Protein AF-A0A2V7WK11-F1 (afdb_monomer)

Structure (mmCIF, N/CA/C/O backbone):
data_AF-A0A2V7WK11-F1
#
_entry.id   AF-A0A2V7WK11-F1
#
loop_
_atom_site.group_PDB
_atom_site.id
_atom_site.type_symbol
_atom_site.label_atom_id
_atom_site.label_alt_id
_atom_site.label_comp_id
_atom_site.label_asym_id
_atom_site.label_entity_id
_atom_site.label_seq_id
_atom_site.pdbx_PDB_ins_code
_atom_site.Cartn_x
_atom_site.Cartn_y
_atom_site.Cartn_z
_atom_site.occupancy
_atom_site.B_iso_or_equiv
_atom_site.auth_seq_id
_atom_site.auth_comp_id
_atom_site.auth_asym_id
_atom_site.auth_atom_id
_atom_site.pdbx_PDB_model_num
ATOM 1 N N . MET A 1 1 ? 28.017 29.661 -33.763 1.00 38.09 1 MET A N 1
ATOM 2 C CA . MET A 1 1 ? 27.989 28.209 -34.051 1.00 38.09 1 MET A CA 1
ATOM 3 C C . MET A 1 1 ? 28.722 27.475 -32.927 1.00 38.09 1 MET A C 1
ATOM 5 O O . MET A 1 1 ? 29.943 27.436 -32.933 1.00 38.09 1 MET A O 1
ATOM 9 N N . ARG A 1 2 ? 28.018 26.988 -31.896 1.00 33.88 2 ARG A N 1
ATOM 10 C CA . ARG A 1 2 ? 28.600 26.098 -30.872 1.00 33.88 2 ARG A CA 1
ATOM 11 C C . ARG A 1 2 ? 27.765 24.825 -30.843 1.00 33.88 2 ARG A C 1
ATOM 13 O O . ARG A 1 2 ? 26.553 24.897 -30.679 1.00 33.88 2 ARG A O 1
ATOM 20 N N . ARG A 1 3 ? 28.425 23.699 -31.112 1.00 34.22 3 ARG A N 1
ATOM 21 C CA . ARG A 1 3 ? 27.839 22.358 -31.170 1.00 34.22 3 ARG A CA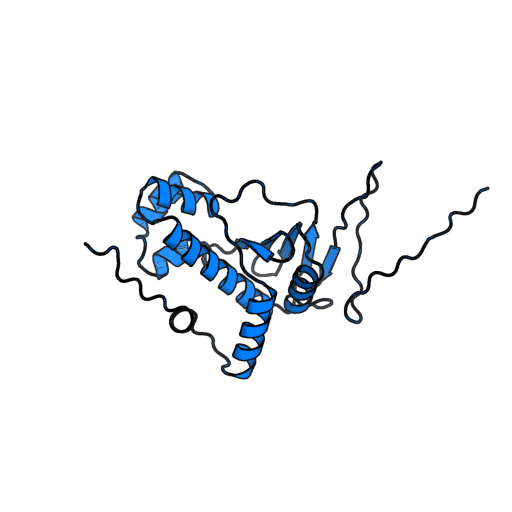 1
ATOM 22 C C . ARG A 1 3 ? 27.327 21.968 -29.781 1.00 34.22 3 ARG A C 1
ATOM 24 O O . ARG A 1 3 ? 28.077 22.047 -28.812 1.00 34.22 3 ARG A O 1
ATOM 31 N N . SER A 1 4 ? 26.064 21.567 -29.698 1.00 31.34 4 SER A N 1
ATOM 32 C CA . SER A 1 4 ? 25.465 20.933 -28.528 1.00 31.34 4 SER A CA 1
ATOM 33 C C . SER A 1 4 ? 25.939 19.479 -28.457 1.00 31.34 4 SER A C 1
ATOM 35 O O . SER A 1 4 ? 25.514 18.632 -29.237 1.00 31.34 4 SER A O 1
ATOM 37 N N . GLU A 1 5 ? 26.853 19.185 -27.534 1.00 34.53 5 GLU A N 1
ATOM 38 C CA . GLU A 1 5 ? 27.219 17.809 -27.197 1.00 34.53 5 GLU A CA 1
ATOM 39 C C . GLU A 1 5 ? 26.116 17.172 -26.349 1.00 34.53 5 GLU A C 1
ATOM 41 O O . GLU A 1 5 ? 25.881 17.545 -25.198 1.00 34.53 5 GLU A O 1
ATOM 46 N N . THR A 1 6 ? 25.435 16.181 -26.918 1.00 31.23 6 THR A N 1
ATOM 47 C CA . THR A 1 6 ? 24.500 15.322 -26.194 1.00 31.23 6 THR A CA 1
ATOM 48 C C . THR A 1 6 ? 25.304 14.350 -25.327 1.00 31.23 6 THR A C 1
ATOM 50 O O . THR A 1 6 ? 25.756 13.307 -25.798 1.00 31.23 6 THR A O 1
ATOM 53 N N . LYS A 1 7 ? 25.522 14.680 -24.049 1.00 35.00 7 LYS A N 1
ATOM 54 C CA . LYS A 1 7 ? 26.123 13.734 -23.098 1.00 35.00 7 LYS A CA 1
ATOM 55 C C . LYS A 1 7 ? 25.120 12.622 -22.781 1.00 35.00 7 LYS A C 1
ATOM 57 O O . LYS A 1 7 ? 24.141 12.843 -22.073 1.00 35.00 7 LYS A O 1
ATOM 62 N N . ARG A 1 8 ? 25.373 11.421 -23.310 1.00 29.20 8 ARG A N 1
ATOM 63 C CA . ARG A 1 8 ? 24.693 10.183 -22.905 1.00 29.20 8 ARG A CA 1
ATOM 64 C C . ARG A 1 8 ? 25.162 9.805 -21.501 1.00 29.20 8 ARG A C 1
ATOM 66 O O . ARG A 1 8 ? 26.338 9.514 -21.316 1.00 29.20 8 ARG A O 1
ATOM 73 N N . PHE A 1 9 ? 24.250 9.784 -20.537 1.00 36.50 9 PHE A N 1
ATOM 74 C CA . PHE A 1 9 ? 24.476 9.148 -19.240 1.00 36.50 9 PHE A CA 1
ATOM 75 C C . PHE A 1 9 ? 23.656 7.859 -19.171 1.00 36.50 9 PHE A C 1
ATOM 77 O O . PHE A 1 9 ? 22.455 7.870 -19.432 1.00 36.50 9 PHE A O 1
ATOM 84 N N . SER A 1 10 ? 24.321 6.747 -18.856 1.00 29.16 10 SER A N 1
ATOM 85 C CA . SER A 1 10 ? 23.697 5.439 -18.664 1.00 29.16 10 SER A CA 1
ATOM 86 C C . SER A 1 10 ? 23.245 5.285 -17.212 1.00 29.16 10 SER A C 1
ATOM 88 O O . SER A 1 10 ? 24.082 5.239 -16.311 1.00 29.16 10 SER A O 1
ATOM 90 N N . ALA A 1 11 ? 21.938 5.177 -16.979 1.00 41.44 11 ALA A N 1
ATOM 91 C CA . ALA A 1 11 ? 21.425 4.569 -15.757 1.00 41.44 11 ALA A CA 1
ATOM 92 C C . ALA A 1 11 ? 21.442 3.044 -15.937 1.00 41.44 11 ALA A C 1
ATOM 94 O O . ALA A 1 11 ? 21.050 2.543 -16.993 1.00 41.44 11 ALA A O 1
ATOM 95 N N . VAL A 1 12 ? 21.919 2.311 -14.930 1.00 40.47 12 VAL A N 1
ATOM 96 C CA . VAL A 1 12 ? 21.850 0.844 -14.907 1.00 40.47 12 VAL A CA 1
ATOM 97 C C . VAL A 1 12 ? 20.398 0.469 -14.611 1.00 40.47 12 VAL A C 1
ATOM 99 O O . VAL A 1 12 ? 19.971 0.470 -13.462 1.00 40.47 12 VAL A O 1
ATOM 102 N N . LEU A 1 13 ? 19.617 0.250 -15.667 1.00 45.44 13 LEU A N 1
ATOM 103 C CA . LEU A 1 13 ? 18.261 -0.290 -15.587 1.00 45.44 13 LEU A CA 1
ATOM 104 C C . LEU A 1 13 ? 18.324 -1.823 -15.682 1.00 45.44 13 LEU A C 1
ATOM 106 O O . LEU A 1 13 ? 19.145 -2.339 -16.450 1.00 45.44 13 LEU A O 1
ATOM 110 N N . PRO A 1 14 ? 17.463 -2.565 -14.964 1.00 38.88 14 PRO A N 1
ATOM 111 C CA . PRO A 1 14 ? 17.222 -3.966 -15.284 1.00 38.88 14 PRO A CA 1
ATOM 112 C C . PRO A 1 14 ? 16.633 -4.099 -16.708 1.00 38.88 14 PRO A C 1
ATOM 114 O O . PRO A 1 14 ? 16.169 -3.137 -17.316 1.00 38.88 14 PRO A O 1
ATOM 117 N N . HIS A 1 15 ? 16.784 -5.287 -17.285 1.00 44.31 15 HIS A N 1
ATOM 118 C CA . HIS A 1 15 ? 16.740 -5.609 -18.717 1.00 44.31 15 HIS A CA 1
ATOM 119 C C . HIS A 1 15 ? 15.615 -4.971 -19.579 1.00 44.31 15 HIS A C 1
ATOM 121 O O . HIS A 1 15 ? 14.441 -5.026 -19.253 1.00 44.31 15 HIS A O 1
ATOM 127 N N . ARG A 1 16 ? 15.993 -4.501 -20.784 1.00 41.16 16 ARG A N 1
ATOM 128 C CA . ARG A 1 16 ? 15.169 -4.299 -22.010 1.00 41.16 16 ARG A CA 1
ATOM 129 C C . ARG A 1 16 ? 13.864 -3.468 -21.940 1.00 41.16 16 ARG A C 1
ATOM 131 O O . ARG A 1 16 ? 13.085 -3.521 -22.891 1.00 41.16 16 ARG A O 1
ATOM 138 N N . SER A 1 17 ? 13.655 -2.605 -20.952 1.00 42.53 17 SER A N 1
ATOM 139 C CA . SER A 1 17 ? 12.489 -1.697 -20.926 1.00 42.53 17 SER A CA 1
ATOM 140 C C . SER A 1 17 ? 12.786 -0.339 -21.588 1.00 42.53 17 SER A C 1
ATOM 142 O O . SER A 1 17 ? 13.738 0.355 -21.227 1.00 42.53 17 SER A O 1
ATOM 144 N N . ARG A 1 18 ? 11.957 0.093 -22.550 1.00 43.00 18 ARG A N 1
ATOM 145 C CA . ARG A 1 18 ? 11.968 1.476 -23.074 1.00 43.00 18 ARG A CA 1
ATOM 146 C C . ARG A 1 18 ? 11.250 2.406 -22.085 1.00 43.00 18 ARG A C 1
ATOM 148 O O . ARG A 1 18 ? 10.095 2.755 -22.303 1.00 43.00 18 ARG A O 1
ATOM 155 N N . LEU A 1 19 ? 11.924 2.805 -21.009 1.00 45.34 19 LEU A N 1
ATOM 156 C CA . LEU A 1 19 ? 11.420 3.848 -20.108 1.00 45.34 19 LEU A CA 1
ATOM 157 C C . LEU A 1 19 ? 11.535 5.222 -20.776 1.00 45.34 19 LEU A C 1
ATOM 159 O O . LEU A 1 19 ? 12.578 5.553 -21.352 1.00 45.34 19 LEU A O 1
ATOM 163 N N . ARG A 1 20 ? 10.473 6.031 -20.707 1.00 44.53 20 ARG A N 1
ATOM 164 C CA . ARG A 1 20 ? 10.528 7.438 -21.121 1.00 44.53 20 ARG A CA 1
ATOM 165 C C . ARG A 1 20 ? 10.835 8.276 -19.887 1.00 44.53 20 ARG A C 1
ATOM 167 O O . ARG A 1 20 ? 10.071 8.303 -18.931 1.00 44.53 20 ARG A O 1
ATOM 174 N N . PHE A 1 21 ? 11.968 8.967 -19.916 1.00 46.97 21 PHE A N 1
ATOM 175 C CA . PHE A 1 21 ? 12.252 10.026 -18.955 1.00 46.97 21 PHE A CA 1
ATOM 176 C C . PHE A 1 21 ? 11.574 11.302 -19.449 1.00 46.97 21 PHE A C 1
ATOM 178 O O . PHE A 1 21 ? 11.940 11.817 -20.510 1.00 46.97 21 PHE A O 1
ATOM 185 N N . ILE A 1 22 ? 10.603 11.825 -18.699 1.00 44.50 22 ILE A N 1
ATOM 186 C CA . ILE A 1 22 ? 10.088 13.171 -18.958 1.00 44.50 22 ILE A CA 1
ATOM 187 C C . ILE A 1 22 ? 10.989 14.173 -18.235 1.00 44.50 22 ILE A C 1
ATOM 189 O O . ILE A 1 22 ? 11.026 14.240 -17.006 1.00 44.50 22 ILE A O 1
ATOM 193 N N . TYR A 1 23 ? 11.686 15.002 -19.011 1.00 42.97 23 TYR A N 1
ATOM 194 C CA . TYR A 1 23 ? 12.324 16.217 -18.513 1.00 42.97 23 TYR A CA 1
ATOM 195 C C . TYR A 1 23 ? 11.338 17.376 -18.640 1.00 42.97 23 TYR A C 1
ATOM 197 O O . TYR A 1 23 ? 10.998 17.790 -19.746 1.00 42.97 23 TYR A O 1
ATOM 205 N N . HIS A 1 24 ? 10.896 17.933 -17.515 1.00 38.22 24 HIS A N 1
ATOM 206 C CA . HIS A 1 24 ? 10.202 19.217 -17.529 1.00 38.22 24 HIS A CA 1
ATOM 207 C C . HIS A 1 24 ? 11.253 20.338 -17.511 1.00 38.22 24 HIS A C 1
ATOM 209 O O . HIS A 1 24 ? 11.810 20.662 -16.463 1.00 38.22 24 HIS A O 1
ATOM 215 N N . GLU A 1 25 ? 11.560 20.914 -18.676 1.00 36.47 25 GLU A N 1
ATOM 216 C CA . GLU A 1 25 ? 12.453 22.073 -18.788 1.00 36.47 25 GLU A CA 1
ATOM 217 C C . GLU A 1 25 ? 11.797 23.317 -18.172 1.00 36.47 25 GLU A C 1
ATOM 219 O O . GLU A 1 25 ? 10.998 24.010 -18.802 1.00 36.47 25 GLU A O 1
ATOM 224 N N . ARG A 1 26 ? 12.152 23.629 -16.923 1.00 32.56 26 ARG A N 1
ATOM 225 C CA . ARG A 1 26 ? 12.138 25.005 -16.410 1.00 32.56 26 ARG A CA 1
ATOM 226 C C . ARG A 1 26 ? 13.181 25.172 -15.293 1.00 32.56 26 ARG A C 1
ATOM 228 O O . ARG A 1 26 ? 12.965 24.775 -14.161 1.00 32.56 26 ARG A O 1
ATOM 235 N N . LEU A 1 27 ? 14.318 25.749 -15.696 1.00 38.03 27 LEU A N 1
ATOM 236 C CA . LEU A 1 27 ? 15.315 26.548 -14.961 1.00 38.03 27 LEU A CA 1
ATOM 237 C C . LEU A 1 27 ? 15.771 26.115 -13.541 1.00 38.03 27 LEU A C 1
ATOM 239 O O . LEU A 1 27 ? 15.066 26.301 -12.562 1.00 38.03 27 LEU A O 1
ATOM 243 N N . ARG A 1 28 ? 17.074 25.781 -13.471 1.00 41.00 28 ARG A N 1
ATOM 244 C CA . ARG A 1 28 ? 18.019 25.836 -1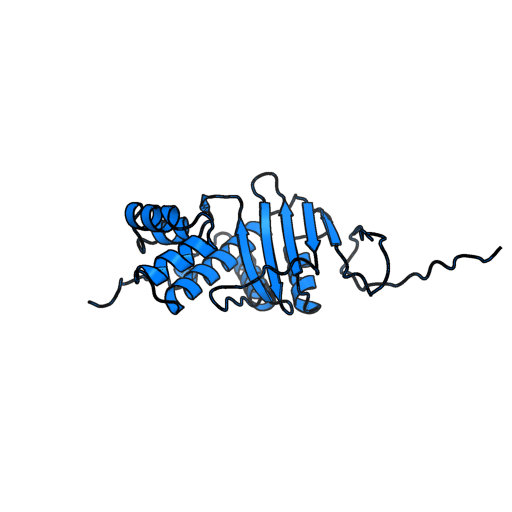2.327 1.00 41.00 28 ARG A CA 1
ATOM 245 C C . ARG A 1 28 ? 17.750 24.910 -11.124 1.00 41.00 28 ARG A C 1
ATOM 247 O O . ARG A 1 28 ? 16.853 25.128 -10.327 1.00 41.00 28 ARG A O 1
ATOM 254 N N . GLY A 1 29 ? 18.677 23.967 -10.931 1.00 36.94 29 GLY A N 1
ATOM 255 C CA . GLY A 1 29 ? 18.724 23.019 -9.810 1.00 36.94 29 GLY A CA 1
ATOM 256 C C . GLY A 1 29 ? 18.372 21.613 -10.288 1.00 36.94 29 GLY A C 1
ATOM 257 O O . GLY A 1 29 ? 17.363 21.449 -10.960 1.00 36.94 29 GLY A O 1
ATOM 258 N N . ARG A 1 30 ? 19.240 20.623 -10.024 1.00 42.53 30 ARG A N 1
ATOM 259 C CA . ARG A 1 30 ? 19.072 19.197 -10.389 1.00 42.53 30 ARG A CA 1
ATOM 260 C C . ARG A 1 30 ? 17.599 18.775 -10.284 1.00 42.53 30 ARG A C 1
ATOM 262 O O . ARG A 1 30 ? 17.088 18.636 -9.180 1.00 42.53 30 ARG A O 1
ATOM 269 N N . SER A 1 31 ? 16.921 18.600 -11.417 1.00 45.38 31 SER A N 1
ATOM 270 C CA . SER A 1 31 ? 15.525 18.165 -11.424 1.00 45.38 31 SER A CA 1
ATOM 271 C C . SER A 1 31 ? 15.465 16.679 -11.051 1.00 45.38 31 SER A C 1
ATOM 273 O O . SER A 1 31 ? 16.130 15.888 -11.724 1.00 45.38 31 SER A O 1
ATOM 275 N N . PRO A 1 32 ? 14.702 16.280 -10.017 1.00 54.78 32 PRO A N 1
ATOM 276 C CA . PRO A 1 32 ? 14.457 14.870 -9.739 1.00 54.78 32 PRO A CA 1
ATOM 277 C C . PRO A 1 32 ? 13.707 14.229 -10.908 1.00 54.78 32 PRO A C 1
ATOM 279 O O . PRO A 1 32 ? 12.858 14.871 -11.548 1.00 54.78 32 PRO A O 1
ATOM 282 N N . MET A 1 33 ? 14.069 12.986 -11.212 1.00 58.78 33 MET A N 1
ATOM 283 C CA . MET A 1 33 ? 13.588 12.253 -12.379 1.00 58.78 33 MET A CA 1
ATOM 284 C C . MET A 1 33 ? 12.180 11.727 -12.111 1.00 58.78 33 MET A C 1
ATOM 286 O O . MET A 1 33 ? 11.980 10.973 -11.165 1.00 58.78 33 MET A O 1
ATOM 290 N N . ALA A 1 34 ? 11.222 12.092 -12.966 1.00 73.56 34 ALA A N 1
ATOM 291 C CA . ALA A 1 34 ? 9.977 11.347 -13.068 1.00 73.56 34 ALA A CA 1
ATOM 292 C C . ALA A 1 34 ? 10.168 10.236 -14.110 1.00 73.56 34 ALA A C 1
ATOM 294 O O . ALA A 1 34 ? 10.645 10.504 -15.219 1.00 73.56 34 ALA A O 1
ATOM 295 N N . ILE A 1 35 ? 9.843 8.998 -13.744 1.00 86.56 35 ILE A N 1
ATOM 296 C CA . ILE A 1 35 ? 9.858 7.856 -14.664 1.00 86.56 35 ILE A CA 1
ATOM 297 C C . ILE A 1 35 ? 8.419 7.470 -14.949 1.00 86.56 35 ILE A C 1
ATOM 299 O O . ILE A 1 35 ? 7.639 7.287 -14.022 1.00 86.56 35 ILE A O 1
ATOM 303 N N . GLU A 1 36 ? 8.081 7.305 -16.219 1.00 91.44 36 GLU A N 1
ATOM 304 C CA . GLU A 1 36 ? 6.791 6.768 -16.635 1.00 91.44 36 GLU A CA 1
ATOM 305 C C . GLU A 1 36 ? 6.972 5.609 -17.614 1.00 91.44 36 GLU A C 1
ATOM 307 O O . GLU A 1 36 ? 7.984 5.494 -18.323 1.00 91.44 36 GLU A O 1
ATOM 312 N N . GLY A 1 37 ? 5.975 4.735 -17.657 1.00 91.50 37 GLY A N 1
ATOM 313 C CA . GLY A 1 37 ? 5.990 3.587 -18.544 1.00 91.50 37 GLY A CA 1
ATOM 314 C C . GLY A 1 37 ? 4.742 2.731 -18.427 1.00 91.50 37 GLY A C 1
ATOM 315 O O . GLY A 1 37 ? 3.724 3.129 -17.865 1.00 91.50 37 GLY A O 1
ATOM 316 N N . ASN A 1 38 ? 4.834 1.530 -18.988 1.00 93.25 38 ASN A N 1
ATOM 317 C CA . ASN A 1 38 ? 3.753 0.555 -18.992 1.00 93.25 38 ASN A CA 1
ATOM 318 C C . ASN A 1 38 ? 4.198 -0.730 -18.282 1.00 93.25 38 ASN A C 1
ATOM 320 O O . ASN A 1 38 ? 5.341 -1.169 -18.454 1.00 93.25 38 ASN A O 1
ATOM 324 N N . LEU A 1 39 ? 3.286 -1.355 -17.535 1.00 92.75 39 LEU A N 1
ATOM 325 C CA . LEU A 1 39 ? 3.546 -2.568 -16.753 1.00 92.75 39 LEU A CA 1
ATOM 326 C C . LEU A 1 39 ? 3.976 -3.775 -17.603 1.00 92.75 39 LEU A C 1
ATOM 328 O O . LEU A 1 39 ? 4.665 -4.661 -17.110 1.00 92.75 39 LEU A O 1
ATOM 332 N N . ARG A 1 40 ? 3.660 -3.783 -18.904 1.00 89.56 40 ARG A N 1
ATOM 333 C CA . ARG A 1 40 ? 4.147 -4.786 -19.870 1.00 89.56 40 ARG A CA 1
ATOM 334 C C . ARG A 1 40 ? 5.638 -4.659 -20.171 1.00 89.56 40 ARG A C 1
ATOM 336 O O . ARG A 1 40 ? 6.238 -5.592 -20.693 1.00 89.56 40 ARG A O 1
ATOM 343 N N . THR A 1 41 ? 6.218 -3.483 -19.925 1.00 87.06 41 THR A N 1
ATOM 344 C CA . THR A 1 41 ? 7.644 -3.210 -20.164 1.00 87.06 41 THR A CA 1
ATOM 345 C C . THR A 1 41 ? 8.476 -3.290 -18.897 1.00 87.06 41 THR A C 1
ATOM 347 O O . THR A 1 41 ? 9.651 -3.626 -18.987 1.00 87.06 41 THR A O 1
ATOM 350 N N . MET A 1 42 ? 7.889 -2.967 -17.747 1.00 90.62 42 MET A N 1
ATOM 351 C CA . MET A 1 42 ? 8.508 -3.087 -16.434 1.00 90.62 42 MET A CA 1
ATOM 352 C C . MET A 1 42 ? 7.409 -3.467 -15.450 1.00 90.62 42 MET A C 1
ATOM 354 O O . MET A 1 42 ? 6.506 -2.674 -15.186 1.00 90.62 42 MET A O 1
ATOM 358 N N . SER A 1 43 ? 7.461 -4.700 -14.969 1.00 91.69 43 SER A N 1
ATOM 359 C CA . SER A 1 43 ? 6.450 -5.259 -14.078 1.00 91.69 43 SER A CA 1
ATOM 360 C C . SER A 1 43 ? 6.445 -4.552 -12.718 1.00 91.69 43 SER A C 1
ATOM 362 O O . SER A 1 43 ? 7.423 -3.912 -12.318 1.00 91.69 43 SER A O 1
ATOM 364 N N . VAL A 1 44 ? 5.348 -4.688 -11.966 1.00 92.25 44 VAL A N 1
ATOM 365 C CA . VAL A 1 44 ? 5.262 -4.126 -10.608 1.00 92.25 44 VAL A CA 1
ATOM 366 C C . VAL A 1 44 ? 6.395 -4.630 -9.698 1.00 92.25 44 VAL A C 1
ATOM 368 O O . VAL A 1 44 ? 7.026 -3.790 -9.052 1.00 92.25 44 VAL A O 1
ATOM 371 N N . PRO A 1 45 ? 6.730 -5.937 -9.652 1.00 90.75 45 PRO A N 1
ATOM 372 C CA . PRO A 1 45 ? 7.852 -6.410 -8.842 1.00 90.75 45 PRO A CA 1
ATOM 373 C C . PRO A 1 45 ? 9.187 -5.763 -9.227 1.00 90.75 45 PRO A C 1
ATOM 375 O O . PRO A 1 45 ? 9.958 -5.385 -8.347 1.00 90.75 45 PRO A O 1
ATOM 378 N N . GLU A 1 46 ? 9.448 -5.570 -10.524 1.00 91.00 46 GLU A N 1
ATOM 379 C CA . GLU A 1 46 ? 10.663 -4.896 -11.000 1.00 91.00 46 GLU A CA 1
ATOM 380 C C . GLU A 1 46 ? 10.706 -3.424 -10.571 1.00 91.00 46 GLU A C 1
ATOM 382 O O . GLU A 1 46 ? 11.759 -2.948 -10.141 1.00 91.00 46 GLU A O 1
ATOM 387 N N . LEU A 1 47 ? 9.576 -2.706 -10.640 1.00 93.12 47 LEU A N 1
ATOM 388 C CA . LEU A 1 47 ? 9.464 -1.316 -10.172 1.00 93.12 47 LEU A CA 1
ATOM 389 C C . LEU A 1 47 ? 9.765 -1.197 -8.682 1.00 93.12 47 LEU A C 1
ATOM 391 O O . LEU A 1 47 ? 10.573 -0.364 -8.271 1.00 93.12 47 LEU A O 1
ATOM 395 N N . LEU A 1 48 ? 9.138 -2.051 -7.877 1.00 92.88 48 LEU A N 1
ATOM 396 C CA . LEU A 1 48 ? 9.312 -2.065 -6.429 1.00 92.88 48 LEU A CA 1
ATOM 397 C C . LEU A 1 48 ? 10.738 -2.454 -6.030 1.00 92.88 48 LEU A C 1
ATOM 399 O O . LEU A 1 48 ? 11.317 -1.830 -5.139 1.00 92.88 48 LEU A O 1
ATOM 403 N N . MET A 1 49 ? 11.331 -3.430 -6.723 1.00 91.69 49 MET A N 1
ATOM 404 C CA . MET A 1 49 ? 12.723 -3.821 -6.515 1.00 91.69 49 MET A CA 1
ATOM 405 C C . MET A 1 49 ? 13.673 -2.664 -6.834 1.00 91.69 49 MET A C 1
ATOM 407 O O . MET A 1 49 ? 14.559 -2.359 -6.037 1.00 91.69 49 MET A O 1
ATOM 411 N N . TRP A 1 50 ? 13.465 -1.976 -7.960 1.00 92.94 50 TRP A N 1
ATOM 412 C CA . TRP A 1 50 ? 14.261 -0.810 -8.340 1.00 92.94 50 TRP A CA 1
ATOM 413 C C . TRP A 1 50 ? 14.152 0.324 -7.307 1.00 92.94 50 TRP A C 1
ATOM 415 O O . TRP A 1 50 ? 15.177 0.852 -6.870 1.00 92.94 50 TRP A O 1
ATOM 425 N N . ILE A 1 51 ? 12.935 0.654 -6.856 1.00 93.56 51 ILE A N 1
ATOM 426 C CA . ILE A 1 51 ? 12.697 1.651 -5.798 1.00 93.56 51 ILE A CA 1
ATOM 427 C C . ILE A 1 51 ? 13.440 1.266 -4.515 1.00 93.56 51 ILE A C 1
ATOM 429 O O . ILE A 1 51 ? 14.114 2.109 -3.919 1.00 93.56 51 ILE A O 1
ATOM 433 N N . SER A 1 52 ? 13.354 -0.003 -4.107 1.00 92.44 52 SER A N 1
ATOM 434 C CA . SER A 1 52 ? 13.967 -0.495 -2.873 1.00 92.44 52 SER A CA 1
ATOM 435 C C . SER A 1 52 ? 15.499 -0.484 -2.943 1.00 92.44 52 SER A C 1
ATOM 437 O O . SER A 1 52 ? 16.153 0.133 -2.101 1.00 92.44 52 SER A O 1
ATOM 439 N N . GLN A 1 53 ? 16.090 -1.079 -3.984 1.00 92.62 53 GLN A N 1
ATOM 440 C CA . GLN A 1 53 ? 17.545 -1.191 -4.145 1.00 92.62 53 GLN A CA 1
ATOM 441 C C . GLN A 1 53 ? 18.226 0.167 -4.330 1.00 92.62 53 GLN A C 1
ATOM 443 O O . GLN A 1 53 ? 19.295 0.411 -3.771 1.00 92.62 53 GLN A O 1
ATOM 448 N N . CYS A 1 54 ? 17.606 1.069 -5.094 1.00 92.44 54 CYS A N 1
ATOM 449 C CA . CYS A 1 54 ? 18.121 2.420 -5.297 1.00 92.44 54 CYS A CA 1
ATOM 450 C C . CYS A 1 54 ? 17.723 3.398 -4.181 1.00 92.44 54 CYS A C 1
ATOM 452 O O . CYS A 1 54 ? 18.025 4.585 -4.312 1.00 92.44 54 CYS A O 1
ATOM 454 N N . ARG A 1 55 ? 17.052 2.927 -3.118 1.00 92.69 55 ARG A N 1
ATOM 455 C CA . ARG A 1 55 ? 16.570 3.734 -1.984 1.00 92.69 55 ARG A CA 1
ATOM 456 C C . ARG A 1 55 ? 15.807 4.982 -2.428 1.00 92.69 55 ARG A C 1
ATOM 458 O O . ARG A 1 55 ? 16.025 6.079 -1.925 1.00 92.69 55 ARG A O 1
ATOM 465 N N . LYS A 1 56 ? 14.930 4.829 -3.419 1.00 92.38 56 LYS A N 1
ATOM 466 C CA . LYS A 1 56 ? 14.176 5.953 -3.974 1.00 92.38 56 LYS A CA 1
ATOM 467 C C . LYS A 1 56 ? 13.152 6.474 -2.970 1.00 92.38 56 LYS A C 1
ATOM 469 O O . LYS A 1 56 ? 12.536 5.702 -2.235 1.00 92.38 56 LYS A O 1
ATOM 474 N N . SER A 1 57 ? 12.961 7.786 -3.001 1.00 91.81 57 SER A N 1
ATOM 475 C CA . SER A 1 57 ? 11.919 8.500 -2.268 1.00 91.81 57 SER A CA 1
ATOM 476 C C . SER A 1 57 ? 11.030 9.208 -3.287 1.00 91.81 57 SER A C 1
ATOM 478 O O . SER A 1 57 ? 11.552 9.802 -4.230 1.00 91.81 57 SER A O 1
ATOM 480 N N . GLY A 1 58 ? 9.713 9.096 -3.143 1.00 92.50 58 GLY A N 1
ATOM 481 C CA . GLY A 1 58 ? 8.738 9.628 -4.098 1.00 92.50 58 GLY A CA 1
ATOM 482 C C . GLY A 1 58 ? 7.434 8.838 -4.109 1.00 92.50 58 GLY A C 1
ATOM 483 O O . GLY A 1 58 ? 7.266 7.901 -3.327 1.00 92.50 58 GLY A O 1
ATOM 484 N N . THR A 1 59 ? 6.525 9.183 -5.017 1.00 93.56 59 THR A N 1
ATOM 485 C CA . THR A 1 59 ? 5.234 8.498 -5.169 1.00 93.56 59 THR A CA 1
ATOM 486 C C . THR A 1 59 ? 5.161 7.758 -6.495 1.00 93.56 59 THR A C 1
ATOM 488 O O . THR A 1 59 ? 5.361 8.340 -7.558 1.00 93.56 59 THR A O 1
ATOM 491 N N . LEU A 1 60 ? 4.851 6.464 -6.420 1.00 94.69 60 LEU A N 1
ATOM 492 C CA . LEU A 1 60 ? 4.461 5.619 -7.540 1.00 94.69 60 LEU A CA 1
ATOM 493 C C . LEU A 1 60 ? 2.938 5.651 -7.677 1.00 94.69 60 LEU A C 1
ATOM 495 O O . LEU A 1 60 ? 2.215 5.218 -6.781 1.00 94.69 60 LEU A O 1
ATOM 499 N N . GLU A 1 61 ? 2.452 6.127 -8.811 1.00 94.88 61 GLU A N 1
ATOM 500 C CA . GLU A 1 61 ? 1.079 5.937 -9.256 1.00 94.88 61 GLU A CA 1
ATOM 501 C C . GLU A 1 61 ? 1.036 4.800 -10.279 1.00 94.88 61 GLU A C 1
ATOM 503 O O . GLU A 1 61 ? 1.821 4.784 -11.225 1.00 94.88 61 GLU A O 1
ATOM 508 N N . ILE A 1 62 ? 0.108 3.862 -10.101 1.00 95.12 62 ILE A N 1
ATOM 509 C CA . ILE A 1 62 ? -0.182 2.790 -11.054 1.00 95.12 62 ILE A CA 1
ATOM 510 C C . ILE A 1 62 ? -1.645 2.901 -11.456 1.00 95.12 62 ILE A C 1
ATOM 512 O O . ILE A 1 62 ? -2.542 2.858 -10.614 1.00 95.12 62 ILE A O 1
ATOM 516 N N . ARG A 1 63 ? -1.898 3.025 -12.755 1.00 94.94 63 ARG A N 1
ATOM 517 C CA . ARG A 1 63 ? -3.231 3.155 -13.338 1.00 94.94 63 ARG A CA 1
ATOM 518 C C . ARG A 1 63 ? -3.538 1.905 -14.139 1.00 94.94 63 ARG A C 1
ATOM 520 O O . ARG A 1 63 ? -2.891 1.610 -15.140 1.00 94.94 63 ARG A O 1
ATOM 527 N N . THR A 1 64 ? -4.546 1.176 -13.691 1.00 91.25 64 THR A N 1
ATOM 528 C CA . THR A 1 64 ? -5.048 -0.028 -14.352 1.00 91.25 64 THR A CA 1
ATOM 529 C C . THR A 1 64 ? -6.468 0.226 -14.852 1.00 91.25 64 THR A C 1
ATOM 531 O O . THR A 1 64 ? -7.102 1.216 -14.485 1.00 91.25 64 THR A O 1
ATOM 534 N N . GLY A 1 65 ? -7.024 -0.698 -15.638 1.00 87.00 65 GLY A N 1
ATOM 535 C CA . GLY A 1 65 ? -8.435 -0.617 -16.038 1.00 87.00 65 GLY A CA 1
ATOM 536 C C . GLY A 1 65 ? -9.433 -0.734 -14.874 1.00 87.00 65 GLY A C 1
ATOM 537 O O . GLY A 1 65 ? -10.613 -0.456 -15.065 1.00 87.00 65 GLY A O 1
ATOM 538 N N . ARG A 1 66 ? -8.992 -1.159 -13.680 1.00 86.31 66 ARG A N 1
ATOM 539 C CA . ARG A 1 66 ? -9.859 -1.392 -12.509 1.00 86.31 66 ARG A CA 1
ATOM 540 C C . ARG A 1 66 ? -9.705 -0.324 -11.429 1.00 86.31 66 ARG A C 1
ATOM 542 O O . ARG A 1 66 ? -10.694 0.064 -10.813 1.00 86.31 66 ARG A O 1
ATOM 549 N N . SER A 1 67 ? -8.481 0.129 -11.186 1.00 90.81 67 SER A N 1
ATOM 550 C CA . SER A 1 67 ? -8.159 1.067 -10.112 1.00 90.81 67 SER A CA 1
ATOM 551 C C . SER A 1 67 ? -6.924 1.907 -10.430 1.00 90.81 67 SER A C 1
ATOM 553 O O . SER A 1 67 ? -6.092 1.554 -11.267 1.00 90.81 67 SER A O 1
ATOM 555 N N . THR A 1 68 ? -6.818 3.039 -9.739 1.00 93.31 68 THR A N 1
ATOM 556 C CA . THR A 1 68 ? -5.582 3.807 -9.595 1.00 93.31 68 THR A CA 1
ATOM 557 C C . THR A 1 68 ? -5.040 3.582 -8.191 1.00 93.31 68 THR A C 1
ATOM 559 O O . THR A 1 68 ? -5.720 3.890 -7.212 1.00 93.31 68 THR A O 1
ATOM 562 N N . GLU A 1 69 ? -3.826 3.058 -8.108 1.00 93.12 69 GLU A N 1
ATOM 563 C CA . GLU A 1 69 ? -3.099 2.827 -6.866 1.00 93.12 69 GLU A CA 1
ATOM 564 C C . GLU A 1 69 ? -2.015 3.899 -6.716 1.00 93.12 69 GLU A C 1
ATOM 566 O O . GLU A 1 69 ? -1.299 4.205 -7.668 1.00 93.12 69 GLU A O 1
ATOM 571 N N . ARG A 1 70 ? -1.888 4.480 -5.524 1.00 92.56 70 ARG A N 1
ATOM 572 C CA . ARG A 1 70 ? -0.814 5.410 -5.158 1.00 92.56 70 ARG A CA 1
ATOM 573 C C . ARG A 1 70 ? -0.035 4.845 -3.984 1.00 92.56 70 ARG A C 1
ATOM 575 O O . ARG A 1 70 ? -0.621 4.553 -2.942 1.00 92.56 70 ARG A O 1
ATOM 582 N N . LEU A 1 71 ? 1.277 4.756 -4.146 1.00 92.44 71 LEU A N 1
ATOM 583 C CA . LEU A 1 71 ? 2.221 4.206 -3.183 1.00 92.44 71 LEU A CA 1
ATOM 584 C C . LEU A 1 71 ? 3.338 5.226 -2.969 1.00 92.44 71 LEU A C 1
ATOM 586 O O . LEU A 1 71 ? 3.996 5.602 -3.934 1.00 92.44 71 LEU A O 1
ATOM 590 N N . ALA A 1 72 ? 3.566 5.674 -1.738 1.00 92.06 72 ALA A N 1
ATOM 591 C CA . ALA A 1 72 ? 4.670 6.585 -1.445 1.00 92.06 72 ALA A CA 1
ATOM 592 C C . ALA A 1 72 ? 5.798 5.882 -0.704 1.00 92.06 72 ALA A C 1
ATOM 594 O O . ALA A 1 72 ? 5.562 5.051 0.179 1.00 92.06 72 ALA A O 1
ATOM 595 N N . PHE A 1 73 ? 7.019 6.255 -1.067 1.00 92.56 73 PHE A N 1
ATOM 596 C CA . PHE A 1 73 ? 8.242 5.635 -0.602 1.00 92.56 73 PHE A CA 1
ATOM 597 C C . PHE A 1 73 ? 9.193 6.664 -0.007 1.00 92.56 73 PHE A C 1
ATOM 599 O O . PHE A 1 73 ? 9.295 7.793 -0.490 1.00 92.56 73 PHE A O 1
ATOM 606 N N . GLU A 1 74 ? 9.926 6.231 1.012 1.00 91.56 74 GLU A N 1
ATOM 607 C CA . GLU A 1 74 ? 11.019 6.976 1.623 1.00 91.56 74 GLU A CA 1
ATOM 608 C C . GLU A 1 74 ? 12.202 6.033 1.855 1.00 91.56 74 GLU A C 1
ATOM 610 O O . GLU A 1 74 ? 12.072 5.002 2.524 1.00 91.56 74 GLU A O 1
ATOM 615 N N . GLU A 1 75 ? 13.356 6.360 1.272 1.00 91.62 75 GLU A N 1
ATOM 616 C CA . GLU A 1 75 ? 14.569 5.535 1.321 1.00 91.62 75 GLU A CA 1
ATOM 617 C C . GLU A 1 75 ? 14.281 4.074 0.925 1.00 91.62 75 GLU A C 1
ATOM 619 O O . GLU A 1 75 ? 14.697 3.125 1.595 1.00 91.62 75 GLU A O 1
ATOM 624 N N . GLY A 1 76 ? 13.484 3.880 -0.133 1.00 90.69 76 GLY A N 1
ATOM 625 C CA . GLY A 1 76 ? 13.113 2.564 -0.662 1.00 90.69 76 GLY A CA 1
ATOM 626 C C . GLY A 1 76 ? 12.113 1.766 0.183 1.00 90.69 76 GLY A C 1
ATOM 627 O O . GLY A 1 76 ? 11.858 0.601 -0.124 1.00 90.69 76 GLY A O 1
ATOM 628 N N . ASN A 1 77 ? 11.554 2.355 1.243 1.00 92.00 77 ASN A N 1
ATOM 629 C CA . ASN A 1 77 ? 10.542 1.728 2.093 1.00 92.00 77 ASN A CA 1
ATOM 630 C C . ASN A 1 77 ? 9.166 2.301 1.773 1.00 92.00 77 ASN A C 1
ATOM 632 O O . ASN A 1 77 ? 9.046 3.509 1.593 1.00 92.00 77 ASN A O 1
ATOM 636 N N . LEU A 1 78 ? 8.131 1.460 1.732 1.00 92.06 78 LEU A N 1
ATOM 637 C CA . LEU A 1 78 ? 6.762 1.932 1.539 1.00 92.06 78 LEU A CA 1
ATOM 638 C C . LEU A 1 78 ? 6.269 2.559 2.844 1.00 92.06 78 LEU A C 1
ATOM 640 O O . LEU A 1 78 ? 6.301 1.922 3.899 1.00 92.06 78 LEU A O 1
ATOM 644 N N . THR A 1 79 ? 5.789 3.792 2.754 1.00 90.00 79 THR A N 1
ATOM 645 C CA . THR A 1 79 ? 5.318 4.564 3.906 1.00 90.00 79 THR A CA 1
ATOM 646 C C . THR A 1 79 ? 3.857 4.998 3.760 1.00 90.00 79 THR A C 1
ATOM 648 O O . THR A 1 79 ? 3.186 5.298 4.743 1.00 90.00 79 THR A O 1
ATOM 651 N N . TYR A 1 80 ? 3.297 4.948 2.549 1.00 87.75 80 TYR A N 1
ATOM 652 C CA . TYR A 1 80 ? 1.876 5.201 2.320 1.00 87.75 80 TYR A CA 1
ATOM 653 C C . TYR A 1 80 ? 1.337 4.374 1.159 1.00 87.75 80 TYR A C 1
ATOM 655 O O . TYR A 1 80 ? 2.021 4.198 0.155 1.00 87.75 80 TYR A O 1
ATOM 663 N N . SER A 1 81 ? 0.084 3.933 1.267 1.00 88.12 81 SER A N 1
ATOM 664 C CA . SER A 1 81 ? -0.631 3.276 0.178 1.00 88.12 81 SER A CA 1
ATOM 665 C C . SER A 1 81 ? -2.107 3.672 0.146 1.00 88.12 81 SER A C 1
ATOM 667 O O . SER A 1 81 ? -2.770 3.836 1.181 1.00 88.12 81 SER A O 1
ATOM 669 N N . SER A 1 82 ? -2.644 3.827 -1.059 1.00 87.31 82 SER A N 1
ATOM 670 C CA . SER A 1 82 ? -4.053 4.134 -1.285 1.00 87.31 82 SER A CA 1
ATOM 671 C C . SER A 1 82 ? -4.533 3.625 -2.629 1.00 87.31 82 SER A C 1
ATOM 673 O O . SER A 1 82 ? -3.796 3.690 -3.611 1.00 87.31 82 SER A O 1
ATOM 675 N N . SER A 1 83 ? -5.801 3.234 -2.663 1.00 88.88 83 SER A N 1
ATOM 676 C CA . SER A 1 83 ? -6.494 2.788 -3.862 1.00 88.88 83 SER A CA 1
ATOM 677 C C . SER A 1 83 ? -7.686 3.686 -4.165 1.00 88.88 83 SER A C 1
ATOM 679 O O . SER A 1 83 ? -8.365 4.179 -3.260 1.00 88.88 83 SER A O 1
ATOM 681 N N . SER A 1 84 ? -8.003 3.850 -5.447 1.00 89.38 84 SER A N 1
ATOM 682 C CA . SER A 1 84 ? -9.310 4.359 -5.864 1.00 89.38 84 SER A CA 1
ATOM 683 C C . SER A 1 84 ? -10.443 3.343 -5.643 1.00 89.38 84 SER A C 1
ATOM 685 O O . SER A 1 84 ? -11.614 3.724 -5.700 1.00 89.38 84 SER A O 1
ATOM 687 N N . ASP A 1 85 ? -10.128 2.060 -5.424 1.00 88.00 85 ASP A N 1
ATOM 688 C CA . ASP A 1 85 ? -11.112 1.031 -5.092 1.00 88.00 85 ASP A CA 1
ATOM 689 C C . ASP A 1 85 ? -11.553 1.160 -3.628 1.00 88.00 85 ASP A C 1
ATOM 691 O O . ASP A 1 85 ? -10.797 0.928 -2.682 1.00 88.00 85 ASP A O 1
ATOM 695 N N . ARG A 1 86 ? -12.834 1.483 -3.434 1.00 82.06 86 ARG A N 1
ATOM 696 C CA . ARG A 1 86 ? -13.433 1.657 -2.104 1.00 82.06 86 ARG A CA 1
ATOM 697 C C . ARG A 1 86 ? -13.383 0.386 -1.256 1.00 82.06 86 ARG A C 1
ATOM 699 O O . ARG A 1 86 ? -13.390 0.488 -0.028 1.00 82.06 86 ARG A O 1
ATOM 706 N N . LYS A 1 87 ? -13.311 -0.793 -1.882 1.00 84.25 87 LYS A N 1
ATOM 707 C CA . LYS A 1 87 ? -13.200 -2.077 -1.176 1.00 84.25 87 LYS A CA 1
ATOM 708 C C . LYS A 1 87 ? -11.848 -2.257 -0.488 1.00 84.25 87 LYS A C 1
ATOM 710 O O . LYS A 1 87 ? -11.759 -3.034 0.454 1.00 84.25 87 LYS A O 1
ATOM 715 N N . LYS A 1 88 ? -10.818 -1.523 -0.920 1.00 84.38 88 LYS A N 1
ATOM 716 C CA . LYS A 1 88 ? -9.461 -1.603 -0.363 1.00 84.38 88 LYS A CA 1
ATOM 717 C C . LYS A 1 88 ? -9.194 -0.593 0.751 1.00 84.38 88 LYS A C 1
ATOM 719 O O . LYS A 1 88 ? -8.103 -0.570 1.306 1.00 84.38 88 LYS A O 1
ATOM 724 N N . THR A 1 89 ? -10.169 0.247 1.095 1.00 84.81 89 THR A N 1
ATOM 725 C CA . THR A 1 89 ? -10.009 1.281 2.128 1.00 84.81 89 THR A CA 1
ATOM 726 C C . THR A 1 89 ? -9.750 0.678 3.510 1.00 84.81 89 THR A C 1
ATOM 728 O O . THR A 1 89 ? -10.240 -0.405 3.836 1.00 84.81 89 THR A O 1
ATOM 731 N N . LEU A 1 90 ? -9.018 1.410 4.363 1.00 84.38 90 LEU A N 1
ATOM 732 C CA . LEU A 1 90 ? -8.768 0.994 5.753 1.00 84.38 90 LEU A CA 1
ATOM 733 C C . LEU A 1 90 ? -10.081 0.746 6.503 1.00 84.38 90 LEU A C 1
ATOM 735 O O . LEU A 1 90 ? -10.214 -0.238 7.221 1.00 84.38 90 LEU A O 1
ATOM 739 N N . GLY A 1 91 ? -11.059 1.629 6.316 1.00 84.12 91 GLY A N 1
ATOM 740 C CA . GLY A 1 91 ? -12.361 1.501 6.952 1.00 84.12 91 GLY A CA 1
ATOM 741 C C . GLY A 1 91 ? -13.079 0.209 6.583 1.00 84.12 91 GLY A C 1
ATOM 742 O O . GLY A 1 91 ? -13.589 -0.479 7.464 1.00 84.12 91 GLY A O 1
ATOM 743 N N . ARG A 1 92 ? -13.044 -0.172 5.297 1.00 85.38 92 ARG A N 1
ATOM 744 C CA . ARG A 1 92 ? -13.637 -1.433 4.853 1.00 85.38 92 ARG A CA 1
ATOM 745 C C . ARG A 1 92 ? -12.936 -2.640 5.469 1.00 85.38 92 ARG A C 1
ATOM 747 O O . ARG A 1 92 ? -13.618 -3.531 5.962 1.00 85.38 92 ARG A O 1
ATOM 754 N N . LEU A 1 93 ? -11.603 -2.624 5.511 1.00 85.38 93 LEU A N 1
ATOM 755 C CA . LEU A 1 93 ? -10.816 -3.674 6.160 1.00 85.38 93 LEU A CA 1
ATOM 756 C C . LEU A 1 93 ? -11.200 -3.848 7.639 1.00 85.38 93 LEU A C 1
ATOM 758 O O . LEU A 1 93 ? -11.340 -4.974 8.106 1.00 85.38 93 LEU A O 1
ATOM 762 N N . LEU A 1 94 ? -11.387 -2.750 8.373 1.00 85.56 94 LEU A N 1
ATOM 763 C CA . LEU A 1 94 ? -11.767 -2.796 9.788 1.00 85.56 94 LEU A CA 1
ATOM 764 C C . LEU A 1 94 ? -13.191 -3.334 9.999 1.00 85.56 94 LEU A C 1
ATOM 766 O O . LEU A 1 94 ? -13.420 -4.069 10.958 1.00 85.56 94 LEU A O 1
ATOM 770 N N . ILE A 1 95 ? -14.129 -2.999 9.105 1.00 86.88 95 ILE A N 1
ATOM 771 C CA . ILE A 1 95 ? -15.504 -3.524 9.139 1.00 86.88 95 ILE A CA 1
ATOM 772 C C . ILE A 1 95 ? -15.518 -5.023 8.849 1.00 86.88 95 ILE A C 1
ATOM 774 O O . ILE A 1 95 ? -16.111 -5.785 9.608 1.00 86.88 95 ILE A O 1
ATOM 778 N N . ASP A 1 96 ? -14.837 -5.456 7.784 1.00 84.69 96 ASP A N 1
ATOM 779 C CA . ASP A 1 96 ? -14.780 -6.870 7.391 1.00 84.69 96 ASP A CA 1
ATOM 780 C C . ASP A 1 96 ? -14.137 -7.737 8.492 1.00 84.69 96 ASP A C 1
ATOM 782 O O . ASP A 1 96 ? -14.441 -8.921 8.612 1.00 84.69 96 ASP A O 1
ATOM 786 N N . LYS A 1 97 ? -13.288 -7.139 9.338 1.00 81.25 97 LYS A N 1
ATOM 787 C CA . LYS A 1 97 ? -12.668 -7.784 10.505 1.00 81.25 97 LYS A CA 1
ATOM 788 C C . LYS A 1 97 ? -13.481 -7.690 11.797 1.00 81.25 97 LYS A C 1
ATOM 790 O O . LYS A 1 97 ? -13.013 -8.160 12.829 1.00 81.25 97 LYS A O 1
ATOM 795 N N . GLY A 1 98 ? -14.659 -7.067 11.770 1.00 82.75 98 GLY A N 1
ATOM 796 C CA . GLY A 1 98 ? -15.501 -6.871 12.953 1.00 82.75 98 GLY A CA 1
ATOM 797 C C . GLY A 1 98 ? -14.905 -5.927 14.003 1.00 82.75 98 GLY A C 1
ATOM 798 O O . GLY A 1 98 ? -15.391 -5.879 15.129 1.00 82.75 98 GLY A O 1
ATOM 799 N N . VAL A 1 99 ? -13.858 -5.174 13.653 1.00 81.94 99 VAL A N 1
ATOM 800 C CA . VAL A 1 99 ? -13.150 -4.263 14.566 1.00 81.94 99 VAL A CA 1
ATOM 801 C C . VAL A 1 99 ? -13.961 -2.989 14.791 1.00 81.94 99 VAL A C 1
ATOM 803 O O . VAL A 1 99 ? -13.994 -2.446 15.891 1.00 81.94 99 VAL A O 1
ATOM 806 N N . VAL A 1 100 ? -14.637 -2.514 13.743 1.00 84.25 100 VAL A N 1
ATOM 807 C CA . VAL A 1 100 ? -15.553 -1.370 13.802 1.00 84.25 100 VAL A CA 1
ATOM 808 C C . VAL A 1 100 ? -16.865 -1.727 13.118 1.00 84.25 100 VAL A C 1
ATOM 810 O O . VAL A 1 100 ? -16.883 -2.450 12.124 1.00 84.25 100 VAL A O 1
ATOM 813 N N . THR A 1 101 ? -17.976 -1.195 13.619 1.00 85.69 101 THR A N 1
ATOM 814 C CA . THR A 1 101 ? -19.267 -1.327 12.936 1.00 85.69 101 THR A CA 1
ATOM 815 C C . THR A 1 101 ? -19.378 -0.326 11.786 1.00 85.69 101 THR A C 1
ATOM 817 O O . THR A 1 101 ? -18.694 0.702 11.765 1.00 85.69 101 THR A O 1
ATOM 820 N N . GLU A 1 102 ? -20.290 -0.581 10.845 1.00 86.12 102 GLU A N 1
ATOM 821 C CA . GLU A 1 102 ? -20.590 0.360 9.757 1.00 86.12 102 GLU A CA 1
ATOM 822 C C . GLU A 1 102 ? -21.021 1.736 10.302 1.00 86.12 102 GLU A C 1
ATOM 824 O O . GLU A 1 102 ? -20.627 2.772 9.773 1.00 86.12 102 GLU A O 1
ATOM 829 N N . GLU A 1 103 ? -21.760 1.771 11.417 1.00 84.88 103 GLU A N 1
ATOM 830 C CA . GLU A 1 103 ? -22.179 3.022 12.057 1.00 84.88 103 GLU A CA 1
ATOM 831 C C . GLU A 1 103 ? -20.986 3.811 12.623 1.00 84.88 103 GLU A C 1
ATOM 833 O O . GLU A 1 103 ? -20.898 5.028 12.444 1.00 84.88 103 GLU A O 1
ATOM 838 N N . MET A 1 104 ? -20.048 3.127 13.290 1.00 80.81 104 MET A N 1
ATOM 839 C CA . MET A 1 104 ? -18.829 3.741 13.831 1.00 80.81 104 MET A CA 1
ATOM 840 C C . MET A 1 104 ? -17.937 4.273 12.708 1.00 80.81 104 MET A C 1
ATOM 842 O O . MET A 1 104 ? -17.437 5.398 12.786 1.00 80.81 104 MET A O 1
ATOM 846 N N . HIS A 1 105 ? -17.788 3.493 11.638 1.00 82.44 105 HIS A N 1
ATOM 847 C CA . HIS A 1 105 ? -17.044 3.897 10.455 1.00 82.44 105 HIS A CA 1
ATOM 848 C C . HIS A 1 105 ? -17.684 5.111 9.762 1.00 82.44 105 HIS A C 1
ATOM 850 O O . HIS A 1 105 ? -16.984 6.070 9.433 1.00 82.44 105 HIS A O 1
ATOM 856 N N . GLU A 1 106 ? -19.008 5.135 9.603 1.00 83.31 106 GLU A N 1
ATOM 857 C CA . GLU A 1 106 ? -19.717 6.262 8.992 1.00 83.31 106 GLU A CA 1
ATOM 858 C C . GLU A 1 106 ? -19.618 7.535 9.851 1.00 83.31 106 GLU A C 1
ATOM 860 O O . GLU A 1 106 ? -19.415 8.628 9.317 1.00 83.31 106 GLU A O 1
ATOM 865 N N . LYS A 1 107 ? -19.669 7.417 11.186 1.00 81.19 107 LYS A N 1
ATOM 866 C CA . LYS A 1 107 ? -19.390 8.541 12.102 1.00 81.19 107 LYS A CA 1
ATOM 867 C C . LYS A 1 107 ? -17.970 9.082 11.907 1.00 81.19 107 LYS A C 1
ATOM 869 O O . LYS A 1 107 ? -17.804 10.287 11.713 1.00 81.19 107 LYS A O 1
ATOM 874 N N . ALA A 1 108 ? -16.963 8.208 11.882 1.00 79.94 108 ALA A N 1
ATOM 875 C CA . ALA A 1 108 ? -15.568 8.591 11.652 1.00 79.94 108 ALA A CA 1
ATOM 876 C C . ALA A 1 108 ? -15.364 9.253 10.273 1.00 79.94 108 ALA A C 1
ATOM 878 O O . ALA A 1 108 ? -14.659 10.257 10.141 1.00 79.94 108 ALA A O 1
ATOM 879 N N . ARG A 1 109 ? -16.036 8.741 9.239 1.00 77.88 109 ARG A N 1
ATOM 880 C CA . ARG A 1 109 ? -15.976 9.257 7.867 1.00 77.88 109 ARG A CA 1
ATOM 881 C C . ARG A 1 109 ? -16.669 10.610 7.698 1.00 77.88 109 ARG A C 1
ATOM 883 O O . ARG A 1 109 ? -16.191 11.449 6.934 1.00 77.88 109 ARG A O 1
ATOM 890 N N . LYS A 1 110 ? -17.762 10.878 8.418 1.00 80.06 110 LYS A N 1
ATOM 891 C CA . LYS A 1 110 ? -18.402 12.208 8.423 1.00 80.06 110 LYS A CA 1
ATOM 892 C C . LYS A 1 110 ? -17.472 13.293 8.961 1.00 80.06 110 LYS A C 1
ATOM 894 O O . LYS A 1 110 ? -17.527 14.425 8.487 1.00 80.06 110 LYS A O 1
ATOM 899 N N . LEU A 1 111 ? -16.585 12.940 9.890 1.00 74.62 111 LEU A N 1
ATOM 900 C CA . LEU A 1 111 ? -15.573 13.856 10.410 1.00 74.62 111 LEU A CA 1
ATOM 901 C C . LEU A 1 111 ? -14.443 14.098 9.397 1.00 74.62 111 LEU A C 1
ATOM 903 O O . LEU A 1 111 ? -13.847 15.177 9.398 1.00 74.62 111 LEU A O 1
ATOM 907 N N . ARG A 1 112 ? -14.115 13.121 8.529 1.00 69.00 112 ARG A N 1
ATOM 908 C CA . ARG A 1 112 ? -12.945 13.191 7.631 1.00 69.00 112 ARG A CA 1
ATOM 909 C C . ARG A 1 112 ? -13.134 12.441 6.295 1.00 69.00 112 ARG A C 1
ATOM 911 O O . ARG A 1 112 ? -13.471 11.267 6.258 1.00 69.00 112 ARG A O 1
ATOM 918 N N . LYS A 1 113 ? -12.801 13.093 5.168 1.00 63.12 113 LYS A N 1
ATOM 919 C CA . LYS A 1 113 ? -13.095 12.616 3.790 1.00 63.12 113 LYS A CA 1
ATOM 920 C C . LYS A 1 113 ? -12.084 11.638 3.144 1.00 63.12 113 LYS A C 1
ATOM 922 O O . LYS A 1 113 ? -12.300 11.249 2.001 1.00 63.12 113 LYS A O 1
ATOM 927 N N . LYS A 1 114 ? -10.981 11.266 3.805 1.00 65.44 114 LYS A N 1
ATOM 928 C CA . LYS A 1 114 ? -9.902 10.414 3.240 1.00 65.44 114 LYS A CA 1
ATOM 929 C C . LYS A 1 114 ? -9.519 9.291 4.209 1.00 65.44 114 LYS A C 1
ATOM 931 O O . LYS A 1 114 ? -9.716 9.466 5.405 1.00 65.44 114 LYS A O 1
ATOM 936 N N . ASP A 1 115 ? -8.882 8.220 3.731 1.00 64.00 115 ASP A N 1
ATOM 937 C CA . ASP A 1 115 ? -8.448 7.062 4.545 1.00 64.00 115 ASP A CA 1
ATOM 938 C C . ASP A 1 115 ? -7.550 7.437 5.734 1.00 64.00 115 ASP A C 1
ATOM 940 O O . ASP A 1 115 ? -7.818 7.048 6.868 1.00 64.00 115 ASP A O 1
ATOM 944 N N . MET A 1 116 ? -6.538 8.283 5.508 1.00 67.50 116 MET A N 1
ATOM 945 C CA . MET A 1 116 ? -5.720 8.870 6.588 1.00 67.50 116 MET A CA 1
ATOM 946 C C . MET A 1 116 ? -6.560 9.682 7.578 1.00 67.50 116 MET A C 1
ATOM 948 O O . MET A 1 116 ? -6.247 9.804 8.760 1.00 67.50 116 MET A O 1
ATOM 952 N N . GLY A 1 117 ? -7.658 10.244 7.086 1.00 73.69 117 GLY A N 1
ATOM 953 C CA . GLY A 1 117 ? -8.640 10.890 7.919 1.00 73.69 117 GLY A CA 1
ATOM 954 C C . GLY A 1 117 ? -9.404 9.895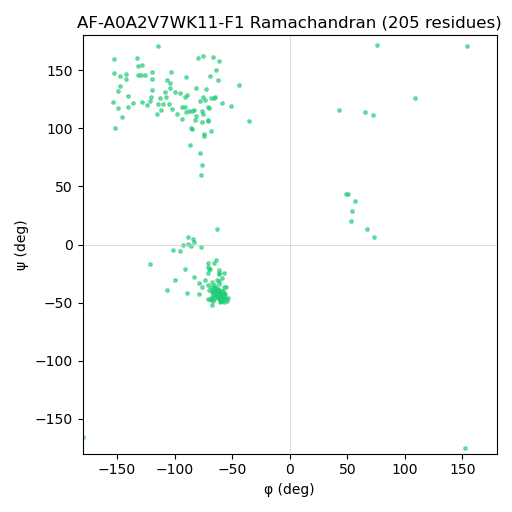 8.792 1.00 73.69 117 GLY A C 1
ATOM 955 O O . GLY A 1 117 ? -9.505 10.111 9.992 1.00 73.69 117 GLY A O 1
ATOM 956 N N . VAL A 1 118 ? -9.884 8.793 8.222 1.00 75.06 118 VAL A N 1
ATOM 957 C CA . VAL A 1 118 ? -10.585 7.743 8.975 1.00 75.06 118 VAL A CA 1
ATOM 958 C C . VAL A 1 118 ? -9.695 7.193 10.092 1.00 75.06 118 VAL A C 1
ATOM 960 O O . VAL A 1 118 ? -10.144 7.134 11.230 1.00 75.06 118 VAL A O 1
ATOM 963 N N . ALA A 1 119 ? -8.417 6.911 9.816 1.00 78.19 119 ALA A N 1
ATOM 964 C CA . ALA A 1 119 ? -7.451 6.494 10.837 1.00 78.19 119 ALA A CA 1
ATOM 965 C C . ALA A 1 119 ? -7.366 7.491 12.010 1.00 78.19 119 ALA A C 1
ATOM 967 O O . ALA A 1 119 ? -7.491 7.104 13.169 1.00 78.19 119 ALA A O 1
ATOM 968 N N . LYS A 1 120 ? -7.227 8.792 11.715 1.00 78.06 120 LYS A N 1
ATOM 969 C CA . LYS A 1 120 ? -7.194 9.833 12.753 1.00 78.06 120 LYS A CA 1
ATOM 970 C C . LYS A 1 120 ? -8.500 9.913 13.546 1.00 78.06 120 LYS A C 1
ATOM 972 O O . LYS A 1 120 ? -8.449 10.034 14.762 1.00 78.06 120 LYS A O 1
ATOM 977 N N . ALA A 1 121 ? -9.650 9.828 12.881 1.00 79.88 121 ALA A N 1
ATOM 978 C CA . ALA A 1 121 ? -10.939 9.855 13.565 1.00 79.88 121 ALA A CA 1
ATOM 979 C C . ALA A 1 121 ? -11.103 8.657 14.516 1.00 79.88 121 ALA A C 1
ATOM 981 O O . ALA A 1 121 ? -11.625 8.822 15.610 1.00 79.88 121 ALA A O 1
ATOM 982 N N . LEU A 1 122 ? -10.626 7.469 14.135 1.00 81.12 122 LEU A N 1
ATOM 983 C CA . LEU A 1 122 ? -10.680 6.283 14.993 1.00 81.12 122 LEU A CA 1
ATOM 984 C C . LEU A 1 122 ? -9.798 6.418 16.249 1.00 81.12 122 LEU A C 1
ATOM 986 O O . LEU A 1 122 ? -10.215 5.962 17.311 1.00 81.12 122 LEU A O 1
ATOM 990 N N . LEU A 1 123 ? -8.645 7.096 16.150 1.00 83.12 123 LEU A N 1
ATOM 991 C CA . LEU A 1 123 ? -7.808 7.447 17.312 1.00 83.12 123 LEU A CA 1
ATOM 992 C C . LEU A 1 123 ? -8.482 8.483 18.209 1.00 83.12 123 LEU A C 1
ATOM 994 O O . LEU A 1 123 ? -8.535 8.312 19.422 1.00 83.12 123 LEU A O 1
ATOM 998 N N . GLU A 1 124 ? -9.002 9.561 17.614 1.00 83.00 124 GLU A N 1
ATOM 999 C CA . GLU A 1 124 ? -9.669 10.648 18.345 1.00 83.00 124 GLU A CA 1
ATOM 1000 C C . GLU A 1 124 ? -10.906 10.145 19.102 1.00 83.00 124 GLU A C 1
ATOM 1002 O O . GLU A 1 124 ? -11.195 10.620 20.197 1.00 83.00 124 GLU A O 1
ATOM 1007 N N . LEU A 1 125 ? -11.610 9.157 18.543 1.00 80.81 125 LEU A N 1
ATOM 1008 C CA . LEU A 1 125 ? -12.755 8.495 19.170 1.00 80.81 125 LEU A CA 1
ATOM 1009 C C . LEU A 1 125 ? -12.360 7.367 20.143 1.00 80.81 125 LEU A C 1
ATOM 1011 O O . LEU A 1 125 ? -13.252 6.712 20.673 1.00 80.81 125 LEU A O 1
ATOM 1015 N N . GLN A 1 126 ? -11.059 7.126 20.362 1.00 81.12 126 GLN A N 1
ATOM 1016 C CA . GLN A 1 126 ? -10.518 6.064 21.226 1.00 81.12 126 GLN A CA 1
ATOM 1017 C C . GLN A 1 126 ? -11.036 4.656 20.882 1.00 81.12 126 GLN A C 1
ATOM 1019 O O . GLN A 1 126 ? -11.135 3.789 21.745 1.00 81.12 126 GLN A O 1
ATOM 1024 N N . LEU A 1 127 ? -11.372 4.421 19.610 1.00 79.50 127 LEU A N 1
ATOM 1025 C CA . LEU A 1 127 ? -11.882 3.130 19.140 1.00 79.50 127 LEU A CA 1
ATOM 1026 C C . LEU A 1 127 ? -10.760 2.137 18.852 1.00 79.50 127 LEU A C 1
ATOM 1028 O O . LEU A 1 127 ? -10.975 0.932 18.921 1.00 79.50 127 LEU A O 1
ATOM 1032 N N . LEU A 1 128 ? -9.585 2.656 18.495 1.00 82.94 128 LEU A N 1
ATOM 1033 C CA . LEU A 1 128 ? -8.361 1.897 18.287 1.00 82.94 128 LEU A CA 1
ATOM 1034 C C . LEU A 1 128 ? -7.178 2.703 18.802 1.00 82.94 128 LEU A C 1
ATOM 1036 O O . LEU A 1 128 ? -7.153 3.928 18.690 1.00 82.94 128 LEU A O 1
ATOM 1040 N N . SER A 1 129 ? -6.181 2.000 19.316 1.00 85.50 129 SER A N 1
ATOM 1041 C CA . SER A 1 129 ? -4.864 2.538 19.628 1.00 85.50 129 SER A CA 1
ATOM 1042 C C . SER A 1 129 ? -4.027 2.748 18.362 1.00 85.50 129 SER A C 1
ATOM 1044 O O . SER A 1 129 ? -4.277 2.183 17.293 1.00 85.50 129 SER A O 1
ATOM 1046 N N . GLU A 1 130 ? -2.977 3.559 18.481 1.00 84.69 130 GLU A N 1
ATOM 1047 C CA . GLU A 1 130 ? -2.019 3.799 17.398 1.00 84.69 130 GLU A CA 1
ATOM 1048 C C . GLU A 1 130 ? -1.356 2.505 16.904 1.00 84.69 130 GLU A C 1
ATOM 1050 O O . GLU A 1 130 ? -1.217 2.303 15.695 1.00 84.69 130 GLU A O 1
ATOM 1055 N N . THR A 1 131 ? -1.006 1.599 17.818 1.00 85.19 131 THR A N 1
ATOM 1056 C CA . THR A 1 131 ? -0.374 0.313 17.491 1.00 85.19 131 THR A CA 1
ATOM 1057 C C . THR A 1 131 ? -1.309 -0.590 16.687 1.00 85.19 131 THR A C 1
ATOM 1059 O O . THR A 1 131 ? -0.880 -1.223 15.718 1.00 85.19 131 THR A O 1
ATOM 1062 N N . GLU A 1 132 ? -2.599 -0.614 17.023 1.00 85.62 132 GLU A N 1
ATOM 1063 C CA . GLU A 1 132 ? -3.609 -1.375 16.285 1.00 85.62 132 GLU A CA 1
ATOM 1064 C C . GLU A 1 132 ? -3.820 -0.814 14.882 1.00 85.62 132 GLU A C 1
ATOM 1066 O O . GLU A 1 132 ? -3.796 -1.572 13.908 1.00 85.62 132 GLU A O 1
ATOM 1071 N N . ILE A 1 133 ? -3.961 0.507 14.746 1.00 84.81 133 ILE A N 1
ATOM 1072 C CA . ILE A 1 133 ? -4.126 1.139 13.433 1.00 84.81 133 ILE A CA 1
ATOM 1073 C C . ILE A 1 133 ? -2.892 0.919 12.564 1.00 84.81 133 ILE A C 1
ATOM 1075 O O . ILE A 1 133 ? -3.041 0.565 11.395 1.00 84.81 133 ILE A O 1
ATOM 1079 N N . LEU A 1 134 ? -1.682 1.065 13.113 1.00 85.69 134 LEU A N 1
ATOM 1080 C CA . LEU A 1 134 ? -0.441 0.761 12.396 1.00 85.69 134 LEU A CA 1
ATOM 1081 C C . LEU A 1 134 ? -0.420 -0.684 11.889 1.00 85.69 134 LEU A C 1
ATOM 1083 O O . LEU A 1 134 ? -0.046 -0.928 10.739 1.00 85.69 134 LEU A O 1
ATOM 1087 N N . ARG A 1 135 ? -0.872 -1.642 12.708 1.00 85.88 135 ARG A N 1
ATOM 1088 C CA . ARG A 1 135 ? -0.977 -3.051 12.310 1.00 85.88 135 ARG A CA 1
ATOM 1089 C C . ARG A 1 135 ? -1.937 -3.235 11.132 1.00 85.88 135 ARG A C 1
ATOM 1091 O O . ARG A 1 135 ? -1.593 -3.944 10.187 1.00 85.88 135 ARG A O 1
ATOM 1098 N N . PHE A 1 136 ? -3.105 -2.591 11.149 1.00 86.44 136 PHE A N 1
ATOM 1099 C CA . PHE A 1 136 ? -4.063 -2.664 10.038 1.00 86.44 136 PHE A CA 1
ATOM 1100 C C . PHE A 1 136 ? -3.579 -1.936 8.781 1.00 86.44 136 PHE A C 1
ATOM 1102 O O . PHE A 1 136 ? -3.739 -2.459 7.679 1.00 86.44 136 PHE A O 1
ATOM 1109 N N . LEU A 1 137 ? -2.939 -0.774 8.927 1.00 87.06 137 LEU A N 1
ATOM 1110 C CA . LEU A 1 137 ? -2.336 -0.034 7.817 1.00 87.06 137 LEU A CA 1
ATOM 1111 C C . LEU A 1 137 ? -1.248 -0.851 7.122 1.00 87.06 137 LEU A C 1
ATOM 1113 O O . LEU A 1 137 ? -1.250 -0.935 5.897 1.00 87.06 137 LEU A O 1
ATOM 1117 N N . ARG A 1 138 ? -0.367 -1.507 7.889 1.00 87.62 138 ARG A N 1
ATOM 1118 C CA . ARG A 1 138 ? 0.653 -2.407 7.339 1.00 87.62 138 ARG A CA 1
ATOM 1119 C C . ARG A 1 138 ? 0.025 -3.529 6.521 1.00 87.62 138 ARG A C 1
ATOM 1121 O O . ARG A 1 138 ? 0.433 -3.742 5.387 1.00 87.62 138 ARG A O 1
ATOM 1128 N N . LYS A 1 139 ? -0.998 -4.195 7.056 1.00 84.88 139 LYS A N 1
ATOM 1129 C CA . LYS A 1 139 ? -1.680 -5.297 6.358 1.00 84.88 139 LYS A CA 1
ATOM 1130 C C . LYS A 1 139 ? -2.409 -4.834 5.102 1.00 84.88 139 LYS A C 1
ATOM 1132 O O . LYS A 1 139 ? -2.345 -5.508 4.080 1.00 84.88 139 LYS A O 1
ATOM 1137 N N . LYS A 1 140 ? -3.057 -3.668 5.154 1.00 87.88 140 LYS A N 1
ATOM 1138 C CA . LYS A 1 140 ? -3.653 -3.029 3.975 1.00 87.88 140 LYS A CA 1
ATOM 1139 C C . LYS A 1 140 ? -2.595 -2.794 2.892 1.00 87.88 140 LYS A C 1
ATOM 1141 O O . LYS A 1 140 ? -2.816 -3.192 1.754 1.00 87.88 140 LYS A O 1
ATOM 1146 N N . ALA A 1 141 ? -1.457 -2.199 3.252 1.00 87.94 141 ALA A N 1
ATOM 1147 C CA . ALA A 1 141 ? -0.349 -1.952 2.329 1.00 87.94 141 ALA A CA 1
ATOM 1148 C C . ALA A 1 141 ? 0.194 -3.251 1.713 1.00 87.94 141 ALA A C 1
ATOM 1150 O O . ALA A 1 141 ? 0.360 -3.330 0.500 1.00 87.94 141 ALA A O 1
ATOM 1151 N N . GLU A 1 142 ? 0.436 -4.278 2.532 1.00 86.19 142 GLU A N 1
ATOM 1152 C CA . GLU A 1 142 ? 0.912 -5.586 2.066 1.00 86.19 142 GLU A CA 1
ATOM 1153 C C . GLU A 1 142 ? -0.088 -6.234 1.087 1.00 86.19 142 GLU A C 1
ATOM 1155 O O . GLU A 1 142 ? 0.324 -6.735 0.042 1.00 86.19 142 GLU A O 1
ATOM 1160 N N . ARG A 1 143 ? -1.399 -6.145 1.362 1.00 84.12 143 ARG A N 1
ATOM 1161 C CA . ARG A 1 143 ? -2.460 -6.632 0.463 1.00 84.12 143 ARG A CA 1
ATOM 1162 C C . ARG A 1 143 ? -2.521 -5.859 -0.855 1.00 84.12 143 ARG A C 1
ATOM 1164 O O . ARG A 1 143 ? -2.614 -6.471 -1.912 1.00 84.12 143 ARG A O 1
ATOM 1171 N N . GLU A 1 144 ? -2.474 -4.530 -0.810 1.00 86.31 144 GLU A N 1
ATOM 1172 C CA . GLU A 1 144 ? -2.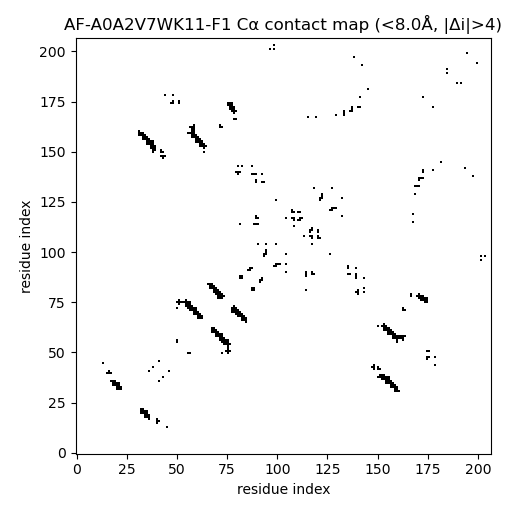498 -3.698 -2.022 1.00 86.31 144 GLU A CA 1
ATOM 1173 C C . GLU A 1 144 ? -1.288 -3.969 -2.916 1.00 86.31 144 GLU A C 1
ATOM 1175 O O . GLU A 1 144 ? -1.4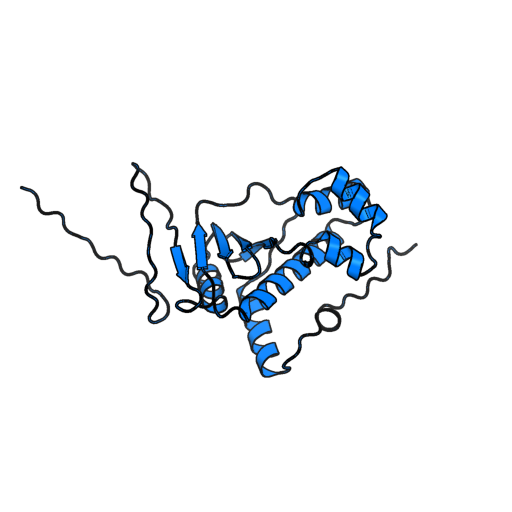38 -4.077 -4.134 1.00 86.31 144 GLU A O 1
ATOM 1180 N N . LEU A 1 145 ? -0.101 -4.122 -2.318 1.00 86.56 145 LEU A N 1
ATOM 1181 C CA . LEU A 1 145 ? 1.093 -4.522 -3.052 1.00 86.56 145 LEU A CA 1
ATOM 1182 C C . LEU A 1 145 ? 0.910 -5.904 -3.680 1.00 86.56 145 LEU A C 1
ATOM 1184 O O . LEU A 1 145 ? 1.189 -6.053 -4.861 1.00 86.56 145 LEU A O 1
ATOM 1188 N N . PHE A 1 146 ? 0.384 -6.886 -2.948 1.00 82.56 146 PHE A N 1
ATOM 1189 C CA . PHE A 1 146 ? 0.132 -8.217 -3.501 1.00 82.56 146 PHE A CA 1
ATOM 1190 C C . PHE A 1 146 ? -0.838 -8.202 -4.691 1.00 82.56 146 PHE A C 1
ATOM 1192 O O . PHE A 1 146 ? -0.530 -8.757 -5.746 1.00 82.56 146 PHE A O 1
ATOM 1199 N N . ASP A 1 147 ? -1.974 -7.511 -4.565 1.00 84.12 147 ASP A N 1
ATOM 1200 C CA . ASP A 1 147 ? -2.956 -7.384 -5.649 1.00 84.12 147 ASP A CA 1
ATOM 1201 C C . ASP A 1 147 ? -2.319 -6.811 -6.927 1.00 84.12 147 ASP A C 1
ATOM 1203 O O . ASP A 1 147 ? -2.663 -7.204 -8.045 1.00 84.12 147 ASP A O 1
ATOM 1207 N N . LEU A 1 148 ? -1.382 -5.872 -6.764 1.00 87.25 148 LEU A N 1
ATOM 1208 C CA . LEU A 1 148 ? -0.667 -5.242 -7.866 1.00 87.25 148 LEU A CA 1
ATOM 1209 C C . LEU A 1 148 ? 0.330 -6.180 -8.562 1.00 87.25 148 LEU A C 1
ATOM 1211 O O . LEU A 1 148 ? 0.611 -5.971 -9.739 1.00 87.25 148 LEU A O 1
ATOM 1215 N N . PHE A 1 149 ? 0.846 -7.220 -7.903 1.00 84.00 149 PHE A N 1
ATOM 1216 C CA . PHE A 1 149 ? 1.829 -8.129 -8.518 1.00 84.00 149 PHE A CA 1
ATOM 1217 C C . PHE A 1 149 ? 1.225 -8.955 -9.649 1.00 84.00 149 PHE A C 1
ATOM 1219 O O . PHE A 1 149 ? 1.902 -9.247 -10.631 1.00 84.00 149 PHE A O 1
ATOM 1226 N N . SER A 1 150 ? -0.062 -9.284 -9.542 1.00 81.50 150 SER A N 1
ATOM 1227 C CA . SER A 1 150 ? -0.798 -9.987 -10.598 1.00 81.50 150 SER A CA 1
ATOM 1228 C C . SER A 1 150 ? -1.187 -9.066 -11.764 1.00 81.50 150 SER A C 1
ATOM 1230 O O . SER A 1 150 ? -1.798 -9.507 -12.740 1.00 81.50 150 SER A O 1
ATOM 1232 N N . CYS A 1 151 ? -0.875 -7.768 -11.680 1.00 85.44 151 CYS A N 1
ATOM 1233 C CA . CYS A 1 151 ? -1.222 -6.798 -12.703 1.00 85.44 151 CYS A CA 1
ATOM 1234 C C . CYS A 1 151 ? -0.208 -6.817 -13.853 1.00 85.44 151 CYS A C 1
ATOM 1236 O O . CYS A 1 151 ? 0.914 -6.326 -13.738 1.00 85.44 151 CYS A O 1
ATOM 1238 N N . VAL A 1 152 ? -0.637 -7.361 -14.991 1.00 84.25 152 VAL A N 1
ATOM 1239 C CA . VAL A 1 152 ? 0.185 -7.484 -16.206 1.00 84.25 152 VAL A CA 1
ATOM 1240 C C . VAL A 1 152 ? -0.012 -6.340 -17.208 1.00 84.25 152 VAL A C 1
ATOM 1242 O O . VAL A 1 152 ? 0.662 -6.302 -18.236 1.00 84.25 152 VAL A O 1
ATOM 1245 N N . ASP A 1 153 ? -0.953 -5.426 -16.952 1.00 87.88 153 ASP A N 1
ATOM 1246 C CA . ASP A 1 153 ? -1.281 -4.325 -17.860 1.00 87.88 153 ASP A CA 1
ATOM 1247 C C . ASP A 1 153 ? -1.726 -3.069 -17.110 1.00 87.88 153 ASP A C 1
ATOM 1249 O O . ASP A 1 153 ? -2.533 -3.129 -16.182 1.00 87.88 153 ASP A O 1
ATOM 1253 N N . GLY A 1 154 ? -1.212 -1.924 -17.544 1.00 92.88 154 GLY A N 1
ATOM 1254 C CA . GLY A 1 154 ? -1.439 -0.633 -16.911 1.00 92.88 154 GLY A CA 1
ATOM 1255 C C . GLY A 1 154 ? -0.300 0.341 -17.178 1.00 92.88 154 GLY A C 1
ATOM 1256 O O . GLY A 1 154 ? 0.755 -0.023 -17.703 1.00 92.88 154 GLY A O 1
ATOM 1257 N N . GLU A 1 155 ? -0.524 1.589 -16.803 1.00 94.94 155 GLU A N 1
ATOM 1258 C CA . GLU A 1 155 ? 0.466 2.659 -16.859 1.00 94.94 155 GLU A CA 1
ATOM 1259 C C . GLU A 1 155 ? 1.001 2.926 -15.458 1.00 94.94 155 GLU A C 1
ATOM 1261 O O . GLU A 1 155 ? 0.279 2.776 -14.471 1.00 94.94 155 GLU A O 1
ATOM 1266 N N . PHE A 1 156 ? 2.258 3.338 -15.359 1.00 95.00 156 PHE A N 1
ATOM 1267 C CA . PHE A 1 156 ? 2.824 3.787 -14.098 1.00 95.00 156 PHE A CA 1
ATOM 1268 C C . PHE A 1 156 ? 3.561 5.109 -14.266 1.00 95.00 156 PHE A C 1
ATOM 1270 O O . PHE A 1 156 ? 4.106 5.409 -15.331 1.00 95.00 156 PHE A O 1
ATOM 1277 N N . GLN A 1 157 ? 3.623 5.860 -13.174 1.00 94.69 157 GLN A N 1
ATOM 1278 C CA . GLN A 1 157 ? 4.421 7.065 -13.042 1.00 94.69 157 GLN A CA 1
ATOM 1279 C C . GLN A 1 157 ? 5.047 7.097 -11.649 1.00 94.69 157 GLN A C 1
ATOM 1281 O O . GLN A 1 157 ? 4.344 6.975 -10.653 1.00 94.69 157 GLN A O 1
ATOM 1286 N N . PHE A 1 158 ? 6.358 7.284 -11.570 1.00 93.56 158 PHE A N 1
ATOM 1287 C CA . PHE A 1 158 ? 7.074 7.540 -10.328 1.00 93.56 158 PHE A CA 1
ATOM 1288 C C . PHE A 1 158 ? 7.572 8.982 -10.316 1.00 93.56 158 PHE A C 1
ATOM 1290 O O . PHE A 1 158 ? 8.338 9.358 -11.203 1.00 93.56 158 PHE A O 1
ATOM 1297 N N . ASP A 1 159 ? 7.154 9.775 -9.330 1.00 92.31 159 ASP A N 1
ATOM 1298 C CA . ASP A 1 159 ? 7.605 11.155 -9.135 1.00 92.31 159 ASP A CA 1
ATOM 1299 C C . ASP A 1 159 ? 8.386 11.295 -7.821 1.00 92.31 159 ASP A C 1
ATOM 1301 O O . ASP A 1 159 ? 7.826 11.208 -6.728 1.00 92.31 159 ASP A O 1
ATOM 1305 N N . GLU A 1 160 ? 9.692 11.552 -7.933 1.00 89.50 160 GLU A N 1
ATOM 1306 C CA . GLU A 1 160 ? 10.596 11.794 -6.798 1.00 89.50 160 GLU A CA 1
ATOM 1307 C C . GLU A 1 160 ? 10.279 13.092 -6.021 1.00 89.50 160 GLU A C 1
ATOM 130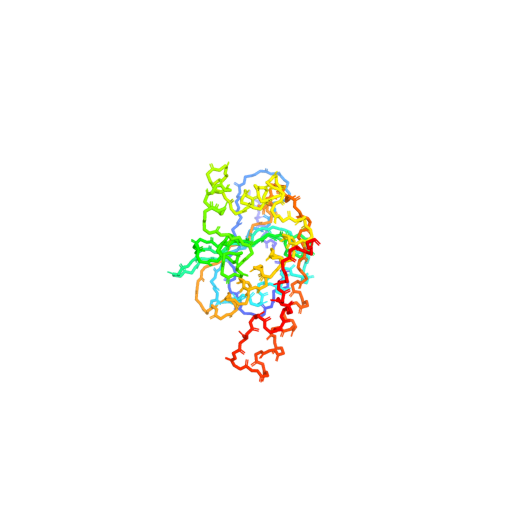9 O O . GLU A 1 160 ? 10.773 13.283 -4.911 1.00 89.50 160 GLU A O 1
ATOM 1314 N N . ARG A 1 161 ? 9.479 14.011 -6.584 1.00 80.62 161 ARG A N 1
ATOM 1315 C CA . ARG A 1 161 ? 9.064 15.265 -5.920 1.00 80.62 161 ARG A CA 1
ATOM 1316 C C . ARG A 1 161 ? 7.766 15.130 -5.140 1.00 80.62 161 ARG A C 1
ATOM 1318 O O . ARG A 1 161 ? 7.502 15.962 -4.271 1.00 80.62 161 ARG A O 1
ATOM 1325 N N . ASP A 1 162 ? 6.958 14.126 -5.458 1.00 79.44 162 ASP A N 1
ATOM 1326 C CA . ASP A 1 162 ? 5.687 13.891 -4.786 1.00 79.44 162 ASP A CA 1
ATOM 1327 C C . ASP A 1 162 ? 5.929 13.031 -3.546 1.00 79.44 162 ASP A C 1
ATOM 1329 O O . ASP A 1 162 ? 5.862 11.804 -3.579 1.00 79.44 162 ASP A O 1
ATOM 1333 N N . LEU A 1 163 ? 6.277 13.688 -2.443 1.00 73.81 163 LEU A N 1
ATOM 1334 C CA . LEU A 1 163 ? 6.305 13.074 -1.122 1.00 73.81 163 LEU A CA 1
ATOM 1335 C C . LEU A 1 163 ? 5.048 13.530 -0.377 1.00 73.81 163 LEU A C 1
ATOM 1337 O O . LEU A 1 163 ? 4.902 14.735 -0.133 1.00 73.81 163 LEU A O 1
ATOM 1341 N N . PRO A 1 164 ? 4.125 12.620 -0.012 1.00 67.44 164 PRO A N 1
ATOM 1342 C CA . PRO A 1 164 ? 2.928 13.011 0.711 1.00 67.44 164 PRO A CA 1
ATOM 1343 C C . PRO A 1 164 ? 3.328 13.683 2.024 1.00 67.44 164 PRO A C 1
ATOM 1345 O O . PRO A 1 164 ? 4.026 13.112 2.861 1.00 67.44 164 PRO A O 1
ATOM 1348 N N . GLN A 1 165 ? 2.886 14.927 2.189 1.00 55.31 165 GLN A N 1
ATOM 1349 C CA . GLN A 1 165 ? 3.184 15.714 3.374 1.00 55.31 165 GLN A CA 1
ATOM 1350 C C . GLN A 1 16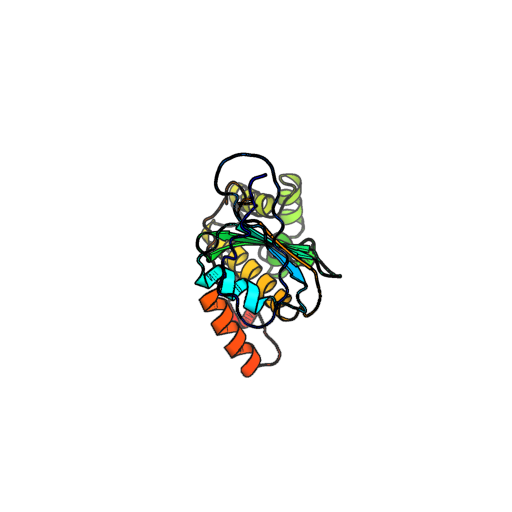5 ? 2.405 15.145 4.562 1.00 55.31 165 GLN A C 1
ATOM 1352 O O . GLN A 1 165 ? 1.174 15.177 4.569 1.00 55.31 165 GLN A O 1
ATOM 1357 N N . LEU A 1 166 ? 3.158 14.690 5.568 1.00 52.50 166 LEU A N 1
ATOM 1358 C CA . LEU A 1 166 ? 2.714 14.241 6.890 1.00 52.50 166 LEU A CA 1
ATOM 1359 C C . LEU A 1 166 ? 1.995 12.888 6.895 1.00 52.50 166 LEU A C 1
ATOM 1361 O O . LEU A 1 166 ? 0.851 12.758 6.466 1.00 52.50 166 LEU A O 1
ATOM 1365 N N . GLN A 1 167 ? 2.652 11.896 7.491 1.00 59.31 167 GLN A N 1
ATOM 1366 C CA . GLN A 1 167 ? 2.021 10.650 7.910 1.00 59.31 167 GLN A CA 1
ATOM 1367 C C . GLN A 1 167 ? 1.638 10.772 9.374 1.00 59.31 167 GLN A C 1
ATOM 1369 O O . GLN A 1 167 ? 2.437 11.212 10.196 1.00 59.31 167 GLN A O 1
ATOM 1374 N N . LEU A 1 168 ? 0.390 10.426 9.688 1.00 62.97 168 LEU A N 1
ATOM 1375 C CA . LEU A 1 168 ? -0.106 10.493 11.058 1.00 62.97 168 LEU A CA 1
ATOM 1376 C C . LEU A 1 168 ? 0.646 9.521 11.974 1.00 62.97 168 LEU A C 1
ATOM 1378 O O . LEU A 1 168 ? 0.893 9.837 13.129 1.00 62.97 168 LEU A O 1
ATOM 1382 N N . LEU A 1 169 ? 0.972 8.349 11.429 1.00 72.25 169 LEU A N 1
ATOM 1383 C CA . LEU A 1 169 ? 1.615 7.240 12.115 1.00 72.25 169 LEU A CA 1
ATOM 1384 C C . LEU A 1 169 ? 2.826 6.786 11.282 1.00 72.25 169 LEU A C 1
ATOM 1386 O O . LEU A 1 169 ? 2.738 6.830 10.050 1.00 72.25 169 LEU A O 1
ATOM 1390 N N . PRO A 1 170 ? 3.926 6.328 11.906 1.00 78.12 170 PRO A N 1
ATOM 1391 C CA . PRO A 1 170 ? 5.162 5.950 11.218 1.00 78.12 170 PRO A CA 1
ATOM 1392 C C . PRO A 1 170 ? 5.039 4.581 10.525 1.00 78.12 170 PRO A C 1
ATOM 1394 O O . PRO A 1 170 ? 5.657 3.595 10.931 1.00 78.12 170 PRO A O 1
ATOM 1397 N N . LEU A 1 171 ? 4.220 4.490 9.475 1.00 83.31 171 LEU A N 1
ATOM 1398 C CA . LEU A 1 171 ? 4.128 3.276 8.672 1.00 83.31 171 LEU A CA 1
ATOM 1399 C C . LEU A 1 171 ? 5.437 3.074 7.901 1.00 83.31 171 LEU A C 1
ATOM 1401 O O . LEU A 1 171 ? 5.876 3.940 7.148 1.00 83.31 171 LEU A O 1
ATOM 1405 N N . ARG A 1 172 ? 6.038 1.893 8.047 1.00 87.00 172 ARG A N 1
ATOM 1406 C CA . ARG A 1 172 ? 7.189 1.481 7.247 1.00 87.00 172 ARG A CA 1
ATOM 1407 C C . ARG A 1 172 ? 7.065 0.011 6.885 1.00 87.00 172 ARG A C 1
ATOM 1409 O O . ARG A 1 172 ? 7.041 -0.851 7.762 1.00 87.00 172 ARG A O 1
ATOM 1416 N N . VAL A 1 173 ? 6.986 -0.270 5.591 1.00 88.06 173 VAL A N 1
ATOM 1417 C CA . VAL A 1 173 ? 6.982 -1.630 5.052 1.00 88.06 173 VAL A CA 1
ATOM 1418 C C . VAL A 1 173 ? 8.248 -1.825 4.229 1.00 88.06 173 VAL A C 1
ATOM 1420 O O . VAL A 1 173 ? 8.504 -1.094 3.268 1.00 88.06 173 VAL A O 1
ATOM 1423 N N . ASP A 1 174 ? 9.044 -2.814 4.631 1.00 89.38 174 ASP A N 1
ATOM 1424 C CA . ASP A 1 174 ? 10.223 -3.250 3.888 1.00 89.38 174 ASP A CA 1
ATOM 1425 C C . ASP A 1 174 ? 9.771 -3.978 2.618 1.00 89.38 174 ASP A C 1
ATOM 1427 O O . ASP A 1 174 ? 9.276 -5.109 2.652 1.00 89.38 174 ASP A O 1
ATOM 1431 N N . VAL A 1 175 ? 9.931 -3.286 1.494 1.00 88.19 175 VAL A N 1
ATOM 1432 C CA . VAL A 1 175 ? 9.529 -3.757 0.169 1.00 88.19 175 VAL A CA 1
ATOM 1433 C C . VAL A 1 175 ? 10.342 -4.981 -0.252 1.00 88.19 175 VAL A C 1
ATOM 1435 O O . VAL A 1 175 ? 9.784 -5.892 -0.855 1.00 88.19 175 VAL A O 1
ATOM 1438 N N . SER A 1 176 ? 11.631 -5.039 0.093 1.00 86.00 176 SER A N 1
ATOM 1439 C CA . SER A 1 176 ? 12.507 -6.163 -0.257 1.00 86.00 176 SER A CA 1
ATOM 1440 C C . SER A 1 176 ? 12.099 -7.435 0.483 1.00 86.00 176 SER A C 1
ATOM 1442 O O . SER A 1 176 ? 11.979 -8.497 -0.128 1.00 86.00 176 SER A O 1
ATOM 1444 N N . ASN A 1 177 ? 11.826 -7.328 1.786 1.00 86.00 177 ASN A N 1
ATOM 1445 C CA . ASN A 1 177 ? 11.325 -8.454 2.575 1.00 86.00 177 ASN A CA 1
ATOM 1446 C C . ASN A 1 177 ? 9.953 -8.916 2.065 1.00 86.00 177 ASN A C 1
ATOM 1448 O O . ASN A 1 177 ? 9.719 -10.112 1.895 1.00 86.00 177 ASN A O 1
ATOM 1452 N N . LEU A 1 178 ? 9.055 -7.977 1.749 1.00 83.44 178 LEU A N 1
ATOM 1453 C CA . LEU A 1 178 ? 7.761 -8.331 1.179 1.00 83.44 178 LEU A CA 1
ATOM 1454 C C . LEU A 1 178 ? 7.913 -9.067 -0.158 1.00 83.44 178 LEU A C 1
ATOM 1456 O O . LEU A 1 178 ? 7.318 -10.125 -0.310 1.00 83.44 178 LEU A O 1
ATOM 1460 N N . LEU A 1 179 ? 8.737 -8.561 -1.081 1.00 84.56 179 LEU A N 1
ATOM 1461 C CA . LEU A 1 179 ? 9.029 -9.216 -2.361 1.00 84.56 179 LEU A CA 1
ATOM 1462 C C . LEU A 1 179 ? 9.516 -10.658 -2.159 1.00 84.56 179 LEU A C 1
ATOM 1464 O O . LEU A 1 179 ? 9.008 -11.560 -2.815 1.00 84.56 179 LEU A O 1
ATOM 1468 N N . LEU A 1 180 ? 10.441 -10.886 -1.218 1.00 83.62 180 LEU A N 1
ATOM 1469 C CA . LEU A 1 180 ? 10.935 -12.228 -0.893 1.00 83.62 180 LEU A CA 1
ATOM 1470 C C . LEU A 1 180 ? 9.809 -13.162 -0.430 1.00 83.62 180 LEU A C 1
ATOM 1472 O O . LEU A 1 180 ? 9.690 -14.274 -0.943 1.00 83.62 180 LEU A O 1
ATOM 1476 N N . ARG A 1 181 ? 8.974 -12.703 0.511 1.00 78.00 181 ARG A N 1
ATOM 1477 C CA . ARG A 1 181 ? 7.835 -13.489 1.010 1.00 78.00 181 ARG A CA 1
ATOM 1478 C C . ARG A 1 181 ? 6.845 -13.808 -0.104 1.00 78.00 181 ARG A C 1
ATOM 1480 O O . ARG A 1 181 ? 6.329 -14.915 -0.162 1.00 78.00 181 ARG A O 1
ATOM 1487 N N . LEU A 1 182 ? 6.594 -12.859 -1.001 1.00 72.69 182 LEU A N 1
ATOM 1488 C CA . LEU A 1 182 ? 5.662 -13.055 -2.107 1.00 72.69 182 LEU A CA 1
ATOM 1489 C C . LEU A 1 182 ? 6.166 -14.083 -3.121 1.00 72.69 182 LEU A C 1
ATOM 1491 O O . LEU A 1 182 ? 5.382 -14.928 -3.539 1.00 72.69 182 LEU A O 1
ATOM 1495 N N . THR A 1 183 ? 7.459 -14.074 -3.457 1.00 76.06 183 THR A N 1
ATOM 1496 C CA . THR A 1 183 ? 8.054 -15.109 -4.318 1.00 76.06 183 THR A CA 1
ATOM 1497 C C . THR A 1 183 ? 7.901 -16.500 -3.703 1.00 76.06 183 THR A C 1
ATOM 1499 O O . THR A 1 183 ? 7.473 -17.422 -4.385 1.00 76.06 183 THR A O 1
ATOM 1502 N N . GLN A 1 184 ? 8.173 -16.640 -2.400 1.00 75.62 184 GLN A N 1
ATOM 1503 C CA . GLN A 1 184 ? 8.009 -17.914 -1.688 1.00 75.62 184 GLN A CA 1
ATOM 1504 C C . GLN A 1 184 ? 6.554 -18.403 -1.706 1.00 75.62 184 GLN A C 1
ATOM 1506 O O . GLN A 1 184 ? 6.294 -19.574 -1.959 1.00 75.62 184 GLN A O 1
ATOM 1511 N N . LEU A 1 185 ? 5.594 -17.500 -1.490 1.00 67.50 185 LEU A N 1
ATOM 1512 C CA . LEU A 1 185 ? 4.172 -17.846 -1.483 1.00 67.50 185 LEU A CA 1
ATOM 1513 C C . LEU A 1 185 ? 3.658 -18.263 -2.864 1.00 67.50 185 LEU A C 1
ATOM 1515 O O . LEU A 1 185 ? 2.882 -19.212 -2.957 1.00 67.50 185 LEU A O 1
ATOM 1519 N N . MET A 1 186 ? 4.093 -17.578 -3.925 1.00 66.38 186 MET A N 1
ATOM 1520 C CA . MET A 1 186 ? 3.723 -17.925 -5.300 1.00 66.38 186 MET A CA 1
ATOM 1521 C C . MET A 1 186 ? 4.224 -19.316 -5.708 1.00 66.38 186 MET A C 1
ATOM 1523 O O . MET A 1 186 ? 3.555 -19.981 -6.498 1.00 66.38 186 MET A O 1
ATOM 1527 N N . ASP A 1 187 ? 5.354 -19.757 -5.154 1.00 67.81 187 ASP A N 1
ATOM 1528 C CA . ASP A 1 187 ? 5.893 -21.100 -5.379 1.00 67.81 187 ASP A CA 1
ATOM 1529 C C . ASP A 1 187 ? 5.168 -22.172 -4.538 1.00 67.81 187 ASP A C 1
ATOM 1531 O O . ASP A 1 187 ? 5.019 -23.310 -4.986 1.00 67.81 187 ASP A O 1
ATOM 1535 N N . GLU A 1 188 ? 4.699 -21.831 -3.330 1.00 64.06 188 GLU A N 1
ATOM 1536 C CA . GLU A 1 188 ? 4.130 -22.797 -2.376 1.00 64.06 188 GLU A CA 1
ATOM 1537 C C . GLU A 1 188 ? 2.617 -23.030 -2.510 1.00 64.06 188 GLU A C 1
ATOM 1539 O O . GLU A 1 188 ? 2.160 -24.168 -2.374 1.00 64.06 188 GLU A O 1
ATOM 1544 N N . LYS A 1 189 ? 1.806 -21.985 -2.723 1.00 53.78 189 LYS A N 1
ATOM 1545 C CA . LYS A 1 189 ? 0.338 -22.094 -2.719 1.00 53.78 189 LYS A CA 1
ATOM 1546 C C . LYS A 1 189 ? -0.272 -21.073 -3.671 1.00 53.78 189 LYS A C 1
ATOM 1548 O O . LYS A 1 189 ? -0.205 -19.874 -3.433 1.00 53.78 189 LYS A O 1
ATOM 1553 N N . GLY A 1 190 ? -0.968 -21.551 -4.701 1.00 52.41 190 GLY A N 1
ATOM 1554 C CA . GLY A 1 190 ? -1.727 -20.716 -5.641 1.00 52.41 190 GLY A CA 1
ATOM 1555 C C . GLY A 1 190 ? -2.896 -19.915 -5.037 1.00 52.41 190 GLY A C 1
ATOM 1556 O O . GLY A 1 190 ? -3.717 -19.413 -5.797 1.00 52.41 190 GLY A O 1
ATOM 1557 N N . GLU A 1 191 ? -3.001 -19.791 -3.710 1.00 51.00 191 GLU A N 1
ATOM 1558 C CA . GLU A 1 191 ? -4.031 -19.008 -3.027 1.00 51.00 191 GLU A CA 1
ATOM 1559 C C . GLU A 1 191 ? -3.517 -18.529 -1.653 1.00 51.00 191 GLU A C 1
ATOM 1561 O O . GLU A 1 191 ? -3.080 -19.330 -0.823 1.00 51.00 191 GLU A O 1
ATOM 1566 N N . TYR A 1 192 ? -3.523 -17.208 -1.433 1.00 54.25 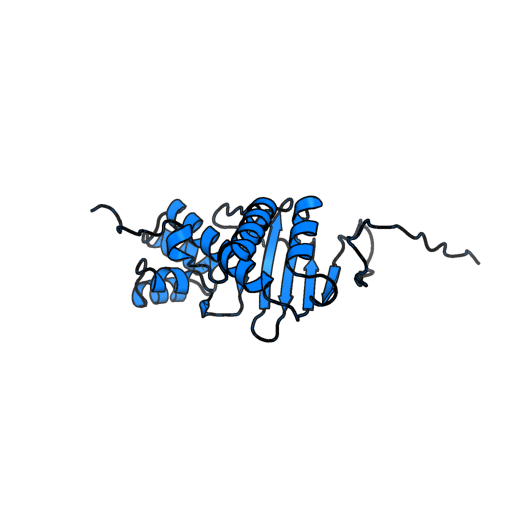192 TYR A N 1
ATOM 1567 C CA . TYR A 1 192 ? -3.102 -16.567 -0.182 1.00 54.25 192 TYR A CA 1
ATOM 1568 C C . TYR A 1 192 ? -4.329 -16.258 0.678 1.00 54.25 192 TYR A C 1
ATOM 1570 O O . TYR A 1 192 ? -5.112 -15.369 0.335 1.00 54.25 192 TYR A O 1
ATOM 1578 N N . ASP A 1 193 ? -4.465 -16.949 1.812 1.00 52.94 193 ASP A N 1
ATOM 1579 C CA . ASP A 1 193 ? -5.371 -16.525 2.876 1.00 52.94 193 ASP A CA 1
ATOM 1580 C C . ASP A 1 193 ? -4.644 -15.523 3.787 1.00 52.94 193 ASP A C 1
ATOM 1582 O O . ASP A 1 193 ? -3.812 -15.871 4.632 1.00 52.94 193 ASP A O 1
ATOM 1586 N N . ILE A 1 194 ? -4.935 -14.239 3.560 1.00 52.09 194 ILE A N 1
ATOM 1587 C CA . ILE A 1 194 ? -4.383 -13.098 4.305 1.00 52.09 194 ILE A CA 1
ATOM 1588 C C . ILE A 1 194 ? -4.674 -13.240 5.808 1.00 52.09 194 ILE A C 1
ATOM 1590 O O . ILE A 1 194 ? -3.953 -12.675 6.640 1.00 52.09 194 ILE A O 1
ATOM 1594 N N . ASP A 1 195 ? -5.721 -13.976 6.171 1.00 50.66 195 ASP A N 1
ATOM 1595 C CA . ASP A 1 195 ? -6.213 -14.049 7.537 1.00 50.66 195 ASP A CA 1
ATOM 1596 C C . ASP A 1 195 ? -5.352 -14.986 8.389 1.00 50.66 195 ASP A C 1
ATOM 1598 O O . ASP A 1 195 ? -4.928 -14.587 9.481 1.00 50.66 195 ASP A O 1
ATOM 1602 N N . ASP A 1 196 ? -4.973 -16.138 7.830 1.00 47.50 196 ASP A N 1
ATOM 1603 C CA . ASP A 1 196 ? -4.107 -17.138 8.465 1.00 47.50 196 ASP A CA 1
ATOM 1604 C C . ASP A 1 196 ? -2.649 -16.669 8.573 1.00 47.50 196 ASP A C 1
ATOM 1606 O O . ASP A 1 196 ? -2.035 -16.743 9.640 1.00 47.50 196 ASP A O 1
ATOM 1610 N N . ALA A 1 197 ? -2.080 -16.116 7.496 1.00 40.62 197 ALA A N 1
ATOM 1611 C CA . ALA A 1 197 ? -0.665 -15.725 7.470 1.00 40.62 197 ALA A CA 1
ATOM 1612 C C . ALA A 1 197 ? -0.352 -14.493 8.337 1.00 40.62 197 ALA A C 1
ATOM 1614 O O . ALA A 1 197 ? 0.801 -14.238 8.692 1.00 40.62 197 ALA A O 1
ATOM 1615 N N . SER A 1 198 ? -1.372 -13.701 8.676 1.00 45.66 198 SER A N 1
ATOM 1616 C CA . SER A 1 198 ? -1.195 -12.442 9.393 1.00 45.66 198 SER A CA 1
ATOM 1617 C C . SER A 1 198 ? -1.507 -12.527 10.892 1.00 45.66 198 SER A C 1
ATOM 1619 O O . SER A 1 198 ? -1.312 -11.526 11.594 1.00 45.66 198 SER A O 1
ATOM 1621 N N . GLY A 1 199 ? -1.987 -13.672 11.397 1.00 44.53 199 GLY A N 1
ATOM 1622 C CA . GLY A 1 199 ? -2.364 -13.840 12.806 1.00 44.53 199 GLY A CA 1
ATOM 1623 C C . GLY A 1 199 ? -3.421 -12.825 13.257 1.00 44.53 199 GLY A C 1
ATOM 1624 O O . GLY A 1 199 ? -3.331 -12.268 14.353 1.00 44.5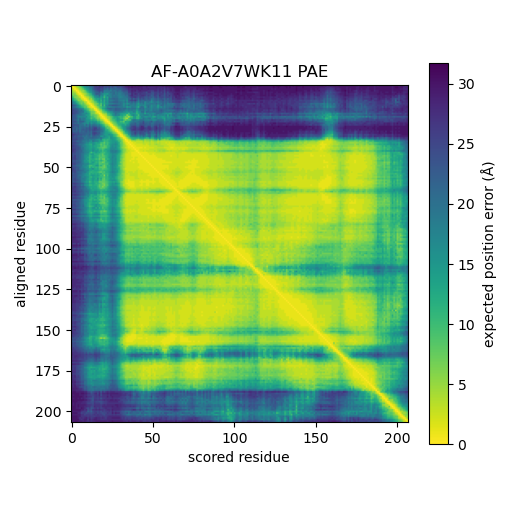3 199 GLY A O 1
ATOM 1625 N N . LEU A 1 200 ? -4.383 -12.484 12.386 1.00 47.91 200 LEU A N 1
ATOM 1626 C CA . LEU A 1 200 ? -5.495 -11.582 12.718 1.00 47.91 200 LEU A CA 1
ATOM 1627 C C . LEU A 1 200 ? -6.564 -12.293 13.556 1.00 47.91 200 LEU A C 1
ATOM 1629 O O . LEU A 1 200 ? -7.730 -12.306 13.180 1.00 47.91 200 LEU A O 1
ATOM 1633 N N . HIS A 1 201 ? -6.201 -12.803 14.729 1.00 52.19 201 HIS A N 1
ATOM 1634 C CA . HIS A 1 201 ? -7.190 -12.944 15.790 1.00 52.19 201 HIS A CA 1
ATOM 1635 C C . HIS A 1 201 ? -7.339 -11.579 16.468 1.00 52.19 201 HIS A C 1
ATOM 1637 O O . HIS A 1 201 ? -6.403 -11.038 17.060 1.00 52.19 201 HIS A O 1
ATOM 1643 N N . TRP A 1 202 ? -8.493 -10.949 16.261 1.00 50.53 202 TRP A N 1
ATOM 1644 C CA . TRP A 1 202 ? -8.927 -9.796 17.040 1.00 50.53 202 TRP A CA 1
ATOM 1645 C C . TRP A 1 202 ? -9.789 -10.329 18.179 1.00 50.53 202 TRP A C 1
ATOM 1647 O O . TRP A 1 202 ? -10.900 -10.785 17.927 1.00 50.53 202 TRP A O 1
ATOM 1657 N N . GLU A 1 203 ? -9.283 -10.296 19.410 1.00 51.66 203 GLU A N 1
ATOM 1658 C CA . GLU A 1 203 ? -10.055 -10.729 20.586 1.00 51.66 203 GLU A CA 1
ATOM 1659 C C . GLU A 1 203 ? -10.896 -9.595 21.202 1.00 51.66 203 GLU A C 1
ATOM 1661 O O . GLU A 1 203 ? -11.569 -9.787 22.210 1.00 51.66 203 GLU A O 1
ATOM 1666 N N . GLY A 1 204 ? -10.949 -8.425 20.554 1.00 53.72 204 GLY A N 1
ATOM 1667 C CA . GLY A 1 204 ? -11.535 -7.225 21.151 1.00 53.72 204 GLY A CA 1
ATOM 1668 C C . GLY A 1 204 ? -10.602 -6.597 22.192 1.00 53.72 204 GLY A C 1
ATOM 1669 O O . GLY A 1 204 ? -9.560 -7.168 22.515 1.00 53.72 204 GLY A O 1
ATOM 1670 N N . PRO A 1 205 ? -10.930 -5.401 22.706 1.00 44.16 205 PRO A N 1
ATOM 1671 C CA . PRO A 1 205 ? -10.244 -4.887 23.879 1.00 44.16 205 PRO A CA 1
ATOM 1672 C C . PRO A 1 205 ? -10.582 -5.791 25.070 1.00 44.16 205 PRO A C 1
ATOM 1674 O O . PRO A 1 205 ? -11.762 -6.036 25.341 1.00 44.16 205 PRO A O 1
ATOM 1677 N N . ASP A 1 206 ? -9.544 -6.287 25.748 1.00 48.12 206 ASP A N 1
ATOM 1678 C CA . ASP A 1 206 ? -9.657 -6.973 27.039 1.00 48.12 206 ASP A CA 1
ATOM 1679 C C . ASP A 1 206 ? -10.481 -6.067 27.971 1.00 48.12 206 ASP A C 1
ATOM 1681 O O . ASP A 1 206 ? -10.150 -4.889 28.145 1.00 48.12 206 ASP A O 1
ATOM 1685 N N . ARG A 1 207 ? -11.625 -6.569 28.446 1.00 38.59 207 ARG A N 1
ATOM 1686 C CA . ARG A 1 207 ? -12.570 -5.793 29.264 1.00 38.59 207 ARG A CA 1
ATOM 1687 C C . ARG A 1 207 ? -12.047 -5.548 30.670 1.00 38.59 207 ARG A C 1
ATOM 1689 O O . ARG A 1 207 ? -11.511 -6.502 31.270 1.00 38.59 207 ARG A O 1
#

Sequence (207 aa):
MRRSETKRFSAVLPHRSRLRFIYHERLRGRSPMAIEGNLRTMSVPELLMWISQCRKSGTLEIRTGRSTERLAFEEGNLTYSSSSDRKKTLGRLLIDKGVVTEEMHEKARKLRKKDMGVAKALLELQLLSETEILRFLRKKAERELFDLFSCVDGEFQFDERDLPQLQLLPLRVDVSNLLLRLTQLMDEKGEYDIDDASGLHWEGPDR

Nearest PDB structures (foldseek):
  1b8h-assembly1_B  TM=3.603E-01  e=4.635E+00  Escherichia phage RB69
  5zfr-assembly1_C-2  TM=3.150E-01  e=2.615E+00  Geobacter sulfurreducens PCA
  5tsh-assembly1_B  TM=3.338E-01  e=3.686E+00  Geobacter metallireducens GS-15
  5zfr-assembly1_B-2  TM=3.420E-01  e=4.377E+00  Geobacter sulfurreducens PCA
  5tsg-assembly1_B-2  TM=2.691E-01  e=4.908E+00  Geobacter metallireducens GS-15

Secondary structure (DSSP, 8-state):
-------------STT--PEEE----SSS-PPPEEEEETTTS-HHHHHHHHHHTT--EEEEEE-SS-EEEEEEETTEEEEEEES-GGGSHHHHHHHTTSS-HHHHHHHHHH-SSHHHHHHHHHHTTSS-HHHHHHHHHHHHHHHHHHHHT--S-EEEEETT-PPS--SS---B-HHHHHHHHHHHHHH-SS--HHHHTT-----S--

Solvent-accessible surface area (backbone atoms only — not comparable to full-atom values): 12289 Å² total; per-residue (Å²): 142,79,86,82,79,82,80,84,77,85,77,94,67,80,81,96,45,86,68,50,74,64,78,81,90,73,83,87,73,92,74,72,66,34,45,36,47,40,23,79,55,51,38,50,63,56,52,52,47,49,33,31,77,69,38,38,43,18,26,39,39,39,42,40,100,85,39,44,37,42,38,28,31,53,68,18,22,39,48,44,69,48,60,68,41,70,80,69,34,64,65,46,52,34,38,80,67,67,74,38,52,72,67,57,45,50,57,25,37,75,78,24,95,45,63,76,34,32,55,50,35,34,44,76,68,67,72,42,55,72,69,56,51,49,54,51,50,51,52,48,42,55,50,55,52,54,62,44,60,76,42,65,61,38,41,36,38,35,31,48,81,49,62,83,84,79,70,96,59,93,49,74,42,60,45,64,62,50,52,53,53,49,55,53,40,65,74,73,42,98,68,84,62,70,59,74,80,63,66,70,77,77,86,68,81,87,126

Foldseek 3Di:
DDDDDDDDDDDPAPDDAPWDWDDDDDDDDPFDTKIKDKCLRPPLLSVLVCCQVVQAFFWKWWFDPVWIKIWTGGGSWTFDIDIPDPCLALLNLCCVLVLDPPVRQVVQCVQDPHSLSSLVSCVVVVSDDLVVSLLSRQLSVLVVSLVRNPDRTTMMMTHSPHHPPDRPHRRTHNSVVSSVVSVVCVVPDPDDDSCVVSVPPDPDPDD

pLDDT: mean 74.07, std 19.62, range [29.16, 95.12]

Mean predicted aligned error: 11.61 Å

Radius of gyration: 19.65 Å; Cα contacts (8 Å, |Δi|>4): 280; chains: 1; bounding box: 51×51×63 Å